Protein AF-A0A7K4EB56-F1 (afdb_monomer_lite)

InterPro domains:
  IPR046673 Dermonecrotic toxin, N-terminal domain [PF20178] (68-234)

Radius of gyration: 31.14 Å; chains: 1; bounding box: 75×81×69 Å

Organism: NCBI:txid1005395

Sequence (266 aa):
MSELTPPPPIAAVQPDLDDGTEINRFICTIAPHWIKSATAEQLDHLHASLSRYHSSHVAIEQLLSAIEPADTFAVSHYGALFNELLGRDIDIAKSEWLEFGLHVEQPPVRITDVDLPGFRRYSKSQDLLRRLLQGFETAQCDDSFYYPGSGVVENGELLPLEPERVAARCRQADIGKRYLEHIDGVIYPVDPDSRYQRLALLSGAQRDLFFANAYCSYLQGELDEHALKMCLDVDSGSLGYGELPCAVFLSMSSASCWPMRWCSRP

Secondary structure (DSSP, 8-state):
-PPPPPPPP-------TT-HHHHHHHHHHHS-HHHHHS-HHHHHHHHHHHHHHHHHHHHHHHHHTTSPPHHHHHHHHHHHHHHHHHSS---TTTEEEEEEEEEEE--SS--STT-PPEEEEEEEEEEHHHHHHT---GGGGSTTSSPTT-EEEETTEE-S--HHHHHHHHHHH-HHHHHHHHHHHHHS-SSHHHHHHHHHHHHHHHHHHHHHHHHHHHHHTSS-HHHHHHHHHHHHT-S-S--------------S----------

Structure (mmCIF, N/CA/C/O backbone):
data_AF-A0A7K4EB56-F1
#
_entry.id   AF-A0A7K4EB56-F1
#
loop_
_atom_site.group_PDB
_atom_site.id
_atom_site.type_symbol
_atom_site.label_atom_id
_atom_site.label_alt_id
_atom_site.label_comp_id
_atom_site.label_asym_id
_atom_site.label_entity_id
_atom_site.label_seq_id
_atom_site.pdbx_PDB_ins_code
_atom_site.Cartn_x
_atom_site.Cartn_y
_atom_site.Cartn_z
_atom_site.occupancy
_atom_site.B_iso_or_equiv
_atom_site.auth_seq_id
_atom_site.auth_comp_id
_atom_site.auth_asym_id
_atom_site.auth_atom_id
_atom_site.pdbx_PDB_model_num
ATOM 1 N N . MET A 1 1 ? 21.336 -57.710 37.712 1.00 42.00 1 MET A N 1
ATOM 2 C CA . MET A 1 1 ? 21.354 -56.546 36.805 1.00 42.00 1 MET A CA 1
ATOM 3 C C . MET A 1 1 ? 19.915 -56.302 36.410 1.00 42.00 1 MET A C 1
ATOM 5 O O . MET A 1 1 ? 19.340 -57.141 35.736 1.00 42.00 1 MET A O 1
ATOM 9 N N . SER A 1 2 ? 19.317 -55.272 37.003 1.00 41.16 2 SER A N 1
ATOM 10 C CA . SER A 1 2 ? 17.892 -54.953 36.933 1.00 41.16 2 SER A CA 1
ATOM 11 C C . SER A 1 2 ? 17.561 -54.295 35.597 1.00 41.16 2 SER A C 1
ATOM 13 O O . SER A 1 2 ? 18.118 -53.242 35.297 1.00 41.16 2 SER A O 1
ATOM 15 N N . GLU A 1 3 ? 16.670 -54.892 34.811 1.00 41.44 3 GLU A N 1
ATOM 16 C CA . GLU A 1 3 ? 16.087 -54.233 33.641 1.00 41.44 3 GLU A CA 1
ATOM 17 C C . GLU A 1 3 ? 14.843 -53.450 34.067 1.00 41.44 3 GLU A C 1
ATOM 19 O O . GLU A 1 3 ? 13.943 -53.973 34.726 1.00 41.44 3 GLU A O 1
ATOM 24 N N . LEU A 1 4 ? 14.865 -52.155 33.746 1.00 42.97 4 LEU A N 1
ATOM 25 C CA . LEU A 1 4 ? 13.818 -51.181 34.014 1.00 42.97 4 LEU A CA 1
ATOM 26 C C . LEU A 1 4 ? 12.544 -51.530 33.237 1.00 42.97 4 LEU A C 1
ATOM 28 O O . LEU A 1 4 ? 12.532 -51.529 32.008 1.00 42.97 4 LEU A O 1
ATOM 32 N N . THR A 1 5 ? 11.447 -51.712 33.963 1.00 52.25 5 THR A N 1
ATOM 33 C CA . THR A 1 5 ? 10.091 -51.621 33.419 1.00 52.25 5 THR A CA 1
ATOM 34 C C . THR A 1 5 ? 9.842 -50.185 32.931 1.00 52.25 5 THR A C 1
ATOM 36 O O . THR A 1 5 ? 10.096 -49.249 33.696 1.00 52.25 5 THR A O 1
ATOM 39 N N . PRO A 1 6 ? 9.351 -49.960 31.699 1.00 55.53 6 PRO A N 1
ATOM 40 C CA . PRO A 1 6 ? 8.997 -48.618 31.251 1.00 55.53 6 PRO A CA 1
ATOM 41 C C . PRO A 1 6 ? 7.796 -48.091 32.060 1.00 55.53 6 PRO A C 1
ATOM 43 O O . PRO A 1 6 ? 6.888 -48.867 32.375 1.00 55.53 6 PRO A O 1
ATOM 46 N N . PRO A 1 7 ? 7.771 -46.793 32.420 1.00 57.78 7 PRO A N 1
ATOM 47 C CA . PRO A 1 7 ? 6.623 -46.205 33.096 1.00 57.78 7 PRO A CA 1
ATOM 48 C C . PRO A 1 7 ? 5.395 -46.242 32.172 1.00 57.78 7 PRO A C 1
ATOM 50 O O . PRO A 1 7 ? 5.546 -46.152 30.949 1.00 57.78 7 PRO A O 1
ATOM 53 N N . PRO A 1 8 ? 4.178 -46.380 32.730 1.00 58.69 8 PRO A N 1
ATOM 54 C CA . PRO A 1 8 ? 2.967 -46.374 31.926 1.00 58.69 8 PRO A CA 1
ATOM 55 C C . PRO A 1 8 ? 2.848 -45.041 31.172 1.00 58.69 8 PRO A C 1
ATOM 57 O O . PRO A 1 8 ? 3.294 -44.007 31.683 1.00 58.69 8 PRO A O 1
ATOM 60 N N . PRO A 1 9 ? 2.253 -45.040 29.966 1.00 49.69 9 PRO A N 1
ATOM 61 C CA . PRO A 1 9 ? 1.984 -43.807 29.249 1.00 49.69 9 PRO A CA 1
ATOM 62 C C . PRO A 1 9 ? 1.117 -42.922 30.142 1.00 49.69 9 PRO A C 1
ATOM 64 O O . PRO A 1 9 ? 0.052 -43.340 30.596 1.00 49.69 9 PRO A O 1
ATOM 67 N N . ILE A 1 10 ? 1.602 -41.711 30.419 1.00 47.53 10 ILE A N 1
ATOM 68 C CA . ILE A 1 10 ? 0.805 -40.656 31.037 1.00 47.53 10 ILE A CA 1
ATOM 69 C C . ILE A 1 10 ? -0.374 -40.458 30.092 1.00 47.53 10 ILE A C 1
ATOM 71 O O . ILE A 1 10 ? -0.211 -39.915 28.999 1.00 47.53 10 ILE A O 1
ATOM 75 N N . ALA A 1 11 ? -1.539 -40.980 30.474 1.00 45.38 11 ALA A N 1
ATOM 76 C CA . ALA A 1 11 ? -2.775 -40.673 29.790 1.00 45.38 11 ALA A CA 1
ATOM 77 C C . ALA A 1 11 ? -2.866 -39.148 29.770 1.00 45.38 11 ALA A C 1
ATOM 79 O O . ALA A 1 11 ? -2.861 -38.514 30.827 1.00 45.38 11 ALA A O 1
ATOM 80 N N . ALA A 1 12 ? -2.868 -38.564 28.574 1.00 44.81 12 ALA A N 1
ATOM 81 C CA . ALA A 1 12 ? -3.243 -37.178 28.400 1.00 44.81 12 ALA A CA 1
ATOM 82 C C . ALA A 1 12 ? -4.697 -37.083 28.863 1.00 44.81 12 ALA A C 1
ATOM 84 O O . ALA A 1 12 ? -5.622 -37.348 28.098 1.00 44.81 12 ALA A O 1
ATOM 85 N N . VAL A 1 13 ? -4.886 -36.790 30.149 1.00 47.38 13 VAL A N 1
ATOM 86 C CA . VAL A 1 13 ? -6.141 -36.277 30.673 1.00 47.38 13 VAL A CA 1
ATOM 87 C C . VAL A 1 13 ? -6.305 -34.951 29.954 1.00 47.38 13 VAL A C 1
ATOM 89 O O . VAL A 1 13 ? -5.734 -33.939 30.354 1.00 47.38 13 VAL A O 1
ATOM 92 N N . GLN A 1 14 ? -6.981 -34.979 28.809 1.00 48.38 14 GLN A N 1
ATOM 93 C CA . GLN A 1 14 ? -7.558 -33.764 28.275 1.00 48.38 14 GLN A CA 1
ATOM 94 C C . GLN A 1 14 ? -8.569 -33.337 29.335 1.00 48.38 14 GLN A C 1
ATOM 96 O O . GLN A 1 14 ? -9.453 -34.139 29.645 1.00 48.38 14 GLN A O 1
ATOM 101 N N . PRO A 1 15 ? -8.381 -32.179 29.994 1.00 53.97 15 PRO A N 1
ATOM 102 C CA . PRO A 1 15 ? -9.348 -31.732 30.972 1.00 53.97 15 PRO A CA 1
ATOM 103 C C . PRO A 1 15 ? -10.670 -31.591 30.231 1.00 53.97 15 PRO A C 1
ATOM 105 O O . PRO A 1 15 ? -10.760 -30.853 29.248 1.00 53.97 15 PRO A O 1
ATOM 108 N N . ASP A 1 16 ? -11.647 -32.369 30.674 1.00 53.16 16 ASP A N 1
ATOM 109 C CA . ASP A 1 16 ? -13.030 -32.230 30.266 1.00 53.16 16 ASP A CA 1
ATOM 110 C C . ASP A 1 16 ? -13.449 -30.824 30.709 1.00 53.16 16 ASP A C 1
ATOM 112 O O . ASP A 1 16 ? -13.611 -30.541 31.896 1.00 53.16 16 ASP A O 1
ATOM 116 N N . LEU A 1 17 ? -13.453 -29.887 29.764 1.00 54.41 17 LEU A N 1
ATOM 117 C CA . LEU A 1 17 ? -13.756 -28.471 29.973 1.00 54.41 17 LEU A CA 1
ATOM 118 C C . LEU A 1 17 ? -15.282 -28.283 30.095 1.00 54.41 17 LEU A C 1
ATOM 120 O O . LEU A 1 17 ? -15.852 -27.401 29.463 1.00 54.41 17 LEU A O 1
ATOM 124 N N . ASP A 1 18 ? -15.946 -29.141 30.875 1.00 58.31 18 ASP A N 1
ATOM 125 C CA . ASP A 1 18 ? -17.407 -29.150 31.048 1.00 58.31 18 ASP A CA 1
ATOM 126 C C . ASP A 1 18 ? -17.878 -28.210 32.175 1.00 58.31 18 ASP A C 1
ATOM 128 O O . ASP A 1 18 ? -19.019 -27.757 32.207 1.00 58.31 18 ASP A O 1
ATOM 132 N N . ASP A 1 19 ? -16.987 -27.794 33.074 1.00 57.97 19 ASP A N 1
ATOM 133 C CA . ASP A 1 19 ? -17.390 -27.006 34.234 1.00 57.97 19 ASP A CA 1
ATOM 134 C C . ASP A 1 19 ? -17.077 -25.520 34.036 1.00 57.97 19 ASP A C 1
ATOM 136 O O . ASP A 1 19 ? -15.966 -25.047 34.290 1.00 57.97 19 ASP A O 1
ATOM 140 N N . GLY A 1 20 ? -18.089 -24.719 33.684 1.00 66.38 20 GLY A N 1
ATOM 141 C CA . GLY A 1 20 ? -18.002 -23.247 33.704 1.00 66.38 20 GLY A CA 1
ATOM 142 C C . GLY A 1 20 ? -17.491 -22.675 35.043 1.00 66.38 20 GLY A C 1
ATOM 143 O O . GLY A 1 20 ? -17.023 -21.539 35.115 1.00 66.38 20 GLY A O 1
ATOM 144 N N . THR A 1 21 ? -17.514 -23.478 36.111 1.00 72.00 21 THR A N 1
ATOM 145 C CA . THR A 1 21 ? -16.903 -23.189 37.413 1.00 72.00 21 THR A CA 1
ATOM 146 C C . THR A 1 21 ? -15.367 -23.156 37.379 1.00 72.00 21 THR A C 1
ATOM 148 O O . THR A 1 21 ? -14.771 -22.299 38.034 1.00 72.00 21 THR A O 1
ATOM 151 N N . GLU A 1 22 ? -14.711 -24.024 36.605 1.00 74.44 22 GLU A N 1
ATOM 152 C CA . GLU A 1 22 ? -13.247 -24.043 36.454 1.00 74.44 22 GLU A CA 1
ATOM 153 C C . GLU A 1 22 ? -12.763 -22.871 35.589 1.00 74.44 22 GLU A C 1
ATOM 155 O O . GLU A 1 22 ? -11.783 -22.206 35.936 1.00 74.44 22 GLU A O 1
ATOM 160 N N . ILE A 1 23 ? -13.515 -22.526 34.536 1.00 73.94 23 ILE A N 1
ATOM 161 C CA . ILE A 1 23 ? -13.268 -21.323 33.723 1.00 73.94 23 ILE A CA 1
ATOM 162 C C . ILE A 1 23 ? -13.406 -20.062 34.587 1.00 73.94 23 ILE A C 1
ATOM 164 O O . ILE A 1 23 ? -12.510 -19.219 34.595 1.00 73.94 23 ILE A O 1
ATOM 168 N N . ASN A 1 24 ? -14.470 -19.955 35.390 1.00 74.81 24 ASN A N 1
ATOM 169 C CA . ASN A 1 24 ? -14.648 -18.830 36.311 1.00 74.81 24 ASN A CA 1
ATOM 170 C C . ASN A 1 24 ? -13.520 -18.735 37.346 1.00 74.81 24 ASN A C 1
ATOM 172 O O . ASN A 1 24 ? -13.033 -17.640 37.627 1.00 74.81 24 ASN A O 1
ATOM 176 N N . ARG A 1 25 ? -13.050 -19.863 37.893 1.00 77.25 25 ARG A N 1
ATOM 177 C CA . ARG A 1 25 ? -11.917 -19.877 38.834 1.00 77.25 25 ARG A CA 1
ATOM 178 C C . ARG A 1 25 ? -10.631 -19.376 38.176 1.00 77.25 25 ARG A C 1
ATOM 180 O O . ARG A 1 25 ? -9.897 -18.589 38.778 1.00 77.25 25 ARG A O 1
ATOM 187 N N . PHE A 1 26 ? -10.372 -19.794 36.941 1.00 76.44 26 PHE A N 1
ATOM 188 C CA . PHE A 1 26 ? -9.224 -19.343 36.161 1.00 76.44 26 PHE A CA 1
ATOM 189 C C . PHE A 1 26 ? -9.296 -17.840 35.852 1.00 76.44 26 PHE A C 1
ATOM 191 O O . PHE A 1 26 ? -8.339 -17.112 36.132 1.00 76.44 26 PHE A O 1
ATOM 198 N N . ILE A 1 27 ? -10.451 -17.350 35.385 1.00 74.06 27 ILE A N 1
ATOM 199 C CA . ILE A 1 27 ? -10.694 -15.922 35.128 1.00 74.06 27 ILE A CA 1
ATOM 200 C C . ILE A 1 27 ? -10.485 -15.112 36.409 1.00 74.06 27 ILE A C 1
ATOM 202 O O . ILE A 1 27 ? -9.731 -14.144 36.402 1.00 74.06 27 ILE A O 1
ATOM 206 N N . CYS A 1 28 ? -11.047 -15.541 37.540 1.00 74.94 28 CYS A N 1
ATOM 207 C CA . CYS A 1 28 ? -10.834 -14.882 38.829 1.00 74.94 28 CYS A CA 1
ATOM 208 C C . CYS A 1 28 ? -9.367 -14.904 39.281 1.00 74.94 28 CYS A C 1
ATOM 210 O O . CYS A 1 28 ? -8.933 -14.015 40.012 1.00 74.94 28 CYS A O 1
ATOM 212 N N . THR A 1 29 ? -8.565 -15.877 38.855 1.00 80.62 29 THR A N 1
ATOM 213 C CA . THR A 1 29 ? -7.141 -15.928 39.212 1.00 80.62 29 THR A CA 1
ATOM 214 C C . THR A 1 29 ? -6.337 -14.905 38.408 1.00 80.62 29 THR A C 1
ATOM 216 O O . THR A 1 29 ? -5.521 -14.184 38.980 1.00 80.62 29 THR A O 1
ATOM 219 N N . ILE A 1 30 ? -6.621 -14.775 37.110 1.00 82.38 30 ILE A N 1
ATOM 220 C CA . ILE A 1 30 ? -5.821 -13.976 36.164 1.00 82.38 30 ILE A CA 1
ATOM 221 C C . ILE A 1 30 ? -6.363 -12.556 35.970 1.00 82.38 30 ILE A C 1
ATOM 223 O O . ILE A 1 30 ? -5.616 -11.666 35.566 1.00 82.38 30 ILE A O 1
ATOM 227 N N . ALA A 1 31 ? -7.635 -12.312 36.291 1.00 81.00 31 ALA A N 1
ATOM 228 C CA . ALA A 1 31 ? -8.254 -11.014 36.080 1.00 81.00 31 ALA A CA 1
ATOM 229 C C . ALA A 1 31 ? -7.485 -9.900 36.822 1.00 81.00 31 ALA A C 1
ATOM 231 O O . ALA A 1 31 ? -7.156 -10.058 38.011 1.00 81.00 31 ALA A O 1
ATOM 232 N N . PRO A 1 32 ? -7.218 -8.769 36.141 1.00 84.69 32 PRO A N 1
ATOM 233 C CA . PRO A 1 32 ? -6.661 -7.580 36.758 1.00 84.69 32 PRO A CA 1
ATOM 234 C C . PRO A 1 32 ? -7.460 -7.140 37.981 1.00 84.69 32 PRO A C 1
ATOM 236 O O . PRO A 1 32 ? -8.679 -7.310 38.050 1.00 84.69 32 PRO A O 1
ATOM 239 N N . HIS A 1 33 ? -6.769 -6.523 38.937 1.00 83.19 33 HIS A N 1
ATOM 240 C CA . HIS A 1 33 ? -7.390 -6.064 40.177 1.00 83.19 33 HIS A CA 1
ATOM 241 C C . HIS A 1 33 ? -8.578 -5.126 39.922 1.00 83.19 33 HIS A C 1
ATOM 243 O O . HIS A 1 33 ? -9.601 -5.256 40.582 1.00 83.19 33 HIS A O 1
ATOM 249 N N . TRP A 1 34 ? -8.470 -4.237 38.933 1.00 84.00 34 TRP A N 1
ATOM 250 C CA . TRP A 1 34 ? -9.525 -3.284 38.595 1.00 84.00 34 TRP A CA 1
ATOM 251 C C . TRP A 1 34 ? -10.835 -3.952 38.134 1.00 84.00 34 TRP A C 1
ATOM 253 O O . TRP A 1 34 ? -11.907 -3.456 38.461 1.00 84.00 34 TRP A O 1
ATOM 263 N N . ILE A 1 35 ? -10.773 -5.117 37.469 1.00 84.19 35 ILE A N 1
ATOM 264 C CA . ILE A 1 35 ? -11.967 -5.910 37.107 1.00 84.19 35 ILE A CA 1
ATOM 265 C C . ILE A 1 35 ? -12.603 -6.516 38.358 1.00 84.19 35 ILE A C 1
ATOM 267 O O . ILE A 1 35 ? -13.821 -6.542 38.493 1.00 84.19 35 ILE A O 1
ATOM 271 N N . LYS A 1 36 ? -11.776 -6.996 39.291 1.00 84.12 36 LYS A N 1
ATOM 272 C CA . LYS A 1 36 ? -12.236 -7.628 40.538 1.00 84.12 36 LYS A CA 1
ATOM 273 C C . LYS A 1 36 ? -12.912 -6.637 41.483 1.00 84.12 36 LYS A C 1
ATOM 275 O O . LYS A 1 36 ? -13.759 -7.040 42.270 1.00 84.12 36 LYS A O 1
ATOM 280 N N . SER A 1 37 ? -12.504 -5.370 41.433 1.00 84.00 37 SER A N 1
ATOM 281 C CA . SER A 1 37 ? -13.051 -4.292 42.260 1.00 84.00 37 SER A CA 1
ATOM 282 C C . SER A 1 37 ? -14.244 -3.562 41.637 1.00 84.00 37 SER A C 1
ATOM 284 O O . SER A 1 37 ? -14.863 -2.754 42.324 1.00 84.00 37 SER A O 1
ATOM 286 N N . ALA A 1 38 ? -14.551 -3.807 40.361 1.00 84.12 38 ALA A N 1
ATOM 287 C CA . ALA A 1 38 ? -15.658 -3.160 39.663 1.00 84.12 38 ALA A CA 1
ATOM 288 C C . ALA A 1 38 ? -17.020 -3.700 40.131 1.00 84.12 38 ALA A C 1
ATOM 290 O O . ALA A 1 38 ? -17.159 -4.874 40.481 1.00 84.12 38 ALA A O 1
ATOM 291 N N . THR A 1 39 ? -18.044 -2.845 40.122 1.00 87.94 39 THR A N 1
ATOM 292 C CA . THR A 1 39 ? -19.423 -3.274 40.398 1.00 87.94 39 THR A CA 1
ATOM 293 C C . THR A 1 39 ? -19.991 -4.077 39.224 1.00 87.94 39 THR A C 1
ATOM 295 O O . THR A 1 39 ? -19.522 -3.965 38.092 1.00 87.94 39 THR A O 1
ATOM 298 N N . ALA A 1 40 ? -21.034 -4.876 39.474 1.00 86.62 40 ALA A N 1
ATOM 299 C CA . ALA A 1 40 ? -21.703 -5.636 38.413 1.00 86.62 40 ALA A CA 1
ATOM 300 C C . ALA A 1 40 ? -22.209 -4.718 37.282 1.00 86.62 40 ALA A C 1
ATOM 302 O O . ALA A 1 40 ? -21.953 -4.989 36.116 1.00 86.62 40 ALA A O 1
ATOM 303 N N . GLU A 1 41 ? -22.811 -3.576 37.628 1.00 86.88 41 GLU A N 1
ATOM 304 C CA . GLU A 1 41 ? -23.290 -2.585 36.653 1.00 86.88 41 GLU A CA 1
ATOM 305 C C . GLU A 1 41 ? -22.150 -2.002 35.799 1.00 86.88 41 GLU A C 1
ATOM 307 O O . GLU A 1 41 ? -22.277 -1.854 34.585 1.00 86.88 41 GLU A O 1
ATOM 312 N N . GLN A 1 42 ? -21.001 -1.705 36.414 1.00 86.94 42 GLN A N 1
ATOM 313 C CA . GLN A 1 42 ? -19.813 -1.217 35.710 1.00 86.94 42 GLN A CA 1
ATOM 314 C C . GLN A 1 42 ? -19.259 -2.250 34.720 1.00 86.94 42 GLN A C 1
ATOM 316 O O . GLN A 1 42 ? -18.861 -1.895 33.606 1.00 86.94 42 GLN A O 1
ATOM 321 N N . LEU A 1 43 ? -19.248 -3.525 35.113 1.00 87.81 43 LEU A N 1
ATOM 322 C CA . LEU A 1 43 ? -18.821 -4.625 34.253 1.00 87.81 43 LEU A CA 1
ATOM 323 C C . LEU A 1 43 ? -19.805 -4.865 33.103 1.00 87.81 43 LEU A C 1
ATOM 325 O O . LEU A 1 43 ? -19.357 -5.088 31.979 1.00 87.81 43 LEU A O 1
ATOM 329 N N . ASP A 1 44 ? -21.112 -4.745 33.342 1.00 89.38 44 ASP A N 1
ATOM 330 C CA . ASP A 1 44 ? -22.135 -4.851 32.296 1.00 89.38 44 ASP A CA 1
ATOM 331 C C . ASP A 1 44 ? -21.982 -3.738 31.248 1.00 89.38 44 ASP A C 1
ATOM 333 O O . ASP A 1 44 ? -22.007 -4.000 30.041 1.00 89.38 44 ASP A O 1
ATOM 337 N N . HIS A 1 45 ? -21.742 -2.496 31.684 1.00 88.12 45 HIS A N 1
ATOM 338 C CA . HIS A 1 45 ? -21.484 -1.369 30.782 1.00 88.12 45 HIS A CA 1
ATOM 339 C C . HIS A 1 45 ? -20.195 -1.534 29.970 1.00 88.12 45 HIS A C 1
ATOM 341 O O . HIS A 1 45 ? -20.181 -1.250 28.763 1.00 88.12 45 HIS A O 1
ATOM 347 N N . LEU A 1 46 ? -19.123 -2.021 30.601 1.00 90.19 46 LEU A N 1
ATOM 348 C CA . LEU A 1 46 ? -17.877 -2.336 29.908 1.00 90.19 46 LEU A CA 1
ATOM 349 C C . LEU A 1 46 ? -18.101 -3.438 28.867 1.00 90.19 46 LEU A C 1
ATOM 351 O O . LEU A 1 46 ? -17.718 -3.278 27.709 1.00 90.19 46 LEU A O 1
ATOM 355 N N . HIS A 1 47 ? -18.753 -4.534 29.258 1.00 90.81 47 HIS A N 1
ATOM 356 C CA . HIS A 1 47 ? -19.031 -5.665 28.380 1.00 90.81 47 HIS A CA 1
ATOM 357 C C . HIS A 1 47 ? -19.873 -5.247 27.168 1.00 90.81 47 HIS A C 1
ATOM 359 O O . HIS A 1 47 ? -19.535 -5.583 26.031 1.00 90.81 47 HIS A O 1
ATOM 365 N N . ALA A 1 48 ? -20.934 -4.465 27.383 1.00 91.50 48 ALA A N 1
ATOM 366 C CA . ALA A 1 48 ? -21.765 -3.940 26.305 1.00 91.50 48 ALA A CA 1
ATOM 367 C C . ALA A 1 48 ? -20.970 -3.039 25.344 1.00 91.50 48 ALA A C 1
ATOM 369 O O . ALA A 1 48 ? -21.181 -3.074 24.132 1.00 91.50 48 ALA A O 1
ATOM 370 N N . SER A 1 49 ? -20.040 -2.235 25.860 1.00 90.06 49 SER A N 1
ATOM 371 C CA . SER A 1 49 ? -19.209 -1.344 25.040 1.00 90.06 49 SER A CA 1
ATOM 372 C C . SER A 1 49 ? -18.149 -2.111 24.247 1.00 90.06 49 SER A C 1
ATOM 374 O O . SER A 1 49 ? -18.013 -1.887 23.047 1.00 90.06 49 SER A O 1
ATOM 376 N N . LEU A 1 50 ? -17.482 -3.090 24.863 1.00 92.00 50 LEU A N 1
ATOM 377 C CA . LEU A 1 50 ? -16.537 -3.976 24.177 1.00 92.00 50 LEU A CA 1
ATOM 378 C C . LEU A 1 50 ? -17.218 -4.849 23.117 1.00 92.00 50 LEU A C 1
ATOM 380 O O . LEU A 1 50 ? -16.659 -5.053 22.044 1.00 92.00 50 LEU A O 1
ATOM 384 N N . SER A 1 51 ? -18.434 -5.328 23.383 1.00 94.31 51 SER A N 1
ATOM 385 C CA . SER A 1 51 ? -19.205 -6.128 22.421 1.00 94.31 51 SER A CA 1
ATOM 386 C C . SER A 1 51 ? -19.589 -5.316 21.181 1.00 94.31 51 SER A C 1
ATOM 388 O O . SER A 1 51 ? -19.478 -5.809 20.055 1.00 94.31 51 SER A O 1
ATOM 390 N N . ARG A 1 52 ? -20.006 -4.056 21.375 1.00 91.75 52 ARG A N 1
ATOM 391 C CA . ARG A 1 52 ? -20.289 -3.116 20.277 1.00 91.75 52 ARG A CA 1
ATOM 392 C C . ARG A 1 52 ? -19.036 -2.830 19.459 1.00 91.75 52 ARG A C 1
ATOM 394 O O . ARG A 1 52 ? -19.052 -3.054 18.254 1.00 91.75 52 ARG A O 1
ATOM 401 N N . TYR A 1 53 ? -17.945 -2.468 20.134 1.00 92.44 53 TYR A N 1
ATOM 402 C CA . TYR A 1 53 ? -16.633 -2.264 19.524 1.00 92.44 53 TYR A CA 1
ATOM 403 C C . TYR A 1 53 ? -16.175 -3.468 18.699 1.00 92.44 53 TYR A C 1
ATOM 405 O O . TYR A 1 53 ? -15.774 -3.315 17.552 1.00 92.44 53 TYR A O 1
ATOM 413 N N . HIS A 1 54 ? -16.267 -4.680 19.246 1.00 93.50 54 HIS A N 1
ATOM 414 C CA . HIS A 1 54 ? -15.858 -5.880 18.523 1.00 93.50 54 HIS A CA 1
ATOM 415 C C . HIS A 1 54 ? -16.703 -6.094 17.261 1.00 93.50 54 HIS A C 1
ATOM 417 O O . HIS A 1 54 ? -16.164 -6.375 16.193 1.00 93.50 54 HIS A O 1
ATOM 423 N N . SER A 1 55 ? -18.018 -5.898 17.363 1.00 93.06 55 SER A N 1
ATOM 424 C CA . SER A 1 55 ? -18.936 -6.043 16.229 1.00 93.06 55 SER A CA 1
ATOM 425 C C . SER A 1 55 ? -18.650 -5.021 15.124 1.00 93.06 55 SER A C 1
ATOM 427 O O . SER A 1 55 ? -18.610 -5.379 13.946 1.00 93.06 55 SER A O 1
ATOM 429 N N . SER A 1 56 ? -18.414 -3.756 15.487 1.00 91.19 56 SER A N 1
ATOM 430 C CA . SER A 1 56 ? -18.075 -2.709 14.522 1.00 91.19 56 SER A CA 1
ATOM 431 C C . SER A 1 56 ? -16.675 -2.893 13.933 1.00 91.19 56 SER A C 1
ATOM 433 O O . SER A 1 56 ? -16.488 -2.658 12.739 1.00 91.19 56 SER A O 1
ATOM 435 N N . HIS A 1 57 ? -15.721 -3.422 14.704 1.00 91.88 57 HIS A N 1
ATOM 436 C CA . HIS A 1 57 ? -14.401 -3.809 14.205 1.00 91.88 57 HIS A CA 1
ATOM 437 C C . HIS A 1 57 ? -14.461 -4.913 13.157 1.00 91.88 57 HIS A C 1
ATOM 439 O O . HIS A 1 57 ? -13.872 -4.756 12.092 1.00 91.88 57 HIS A O 1
ATOM 445 N N . VAL A 1 58 ? -15.217 -5.983 13.406 1.00 94.62 58 VAL A N 1
ATOM 446 C CA . VAL A 1 58 ? -15.398 -7.061 12.421 1.00 94.62 58 VAL A CA 1
ATOM 447 C C . VAL A 1 58 ? -16.017 -6.519 11.129 1.00 94.62 58 VAL A C 1
ATOM 449 O O . VAL A 1 58 ? -15.583 -6.873 10.034 1.00 94.62 58 VAL A O 1
ATOM 452 N N . ALA A 1 59 ? -16.996 -5.619 11.233 1.00 92.31 59 ALA A N 1
ATOM 453 C CA . ALA A 1 59 ? -17.608 -4.991 10.064 1.00 92.31 59 ALA A CA 1
ATOM 454 C C . ALA A 1 59 ? -16.627 -4.083 9.290 1.00 92.31 59 ALA A C 1
ATOM 456 O O . ALA A 1 59 ? -16.645 -4.072 8.058 1.00 92.31 59 ALA A O 1
ATOM 457 N N . ILE A 1 60 ? -15.741 -3.356 9.981 1.00 93.94 60 ILE A N 1
ATOM 458 C CA . ILE A 1 60 ? -14.669 -2.582 9.335 1.00 93.94 60 ILE A CA 1
ATOM 459 C C . ILE A 1 60 ? -13.650 -3.496 8.666 1.00 93.94 60 ILE A C 1
ATOM 461 O O . ILE A 1 60 ? -13.263 -3.226 7.534 1.00 93.94 60 ILE A O 1
ATOM 465 N N . GLU A 1 61 ? -13.221 -4.570 9.324 1.00 92.69 61 GLU A N 1
ATOM 466 C CA . GLU A 1 61 ? -12.277 -5.526 8.741 1.00 92.69 61 GLU A CA 1
ATOM 467 C C . GLU A 1 61 ? -12.840 -6.138 7.458 1.00 92.69 61 GLU A C 1
ATOM 469 O O . GLU A 1 61 ? -12.141 -6.210 6.449 1.00 92.69 61 GLU A O 1
ATOM 474 N N . GLN A 1 62 ? -14.128 -6.489 7.450 1.00 93.31 62 GLN A N 1
ATOM 475 C CA . GLN A 1 62 ? -14.819 -6.948 6.247 1.00 93.31 62 GLN A CA 1
ATOM 476 C C . GLN A 1 62 ? -14.830 -5.879 5.149 1.00 93.31 62 GLN A C 1
ATOM 478 O O . GLN A 1 62 ? -14.513 -6.191 4.002 1.00 93.31 62 GLN A O 1
ATOM 483 N N . LEU A 1 63 ? -15.135 -4.620 5.479 1.00 92.31 63 LEU A N 1
ATOM 484 C CA . LEU A 1 63 ? -15.101 -3.522 4.509 1.00 92.31 63 LEU A CA 1
ATOM 485 C C . LEU A 1 63 ? -13.691 -3.312 3.930 1.00 92.31 63 LEU A C 1
ATOM 487 O O . LEU A 1 63 ? -13.535 -3.197 2.716 1.00 92.31 63 LEU A O 1
ATOM 491 N N . LEU A 1 64 ? -12.668 -3.272 4.784 1.00 91.50 64 LEU A N 1
ATOM 492 C CA . LEU A 1 64 ? -11.281 -3.028 4.383 1.00 91.50 64 LEU A CA 1
ATOM 493 C C . LEU A 1 64 ? -10.659 -4.225 3.661 1.00 91.50 64 LEU A C 1
ATOM 495 O O . LEU A 1 64 ? -9.760 -4.025 2.852 1.00 91.50 64 LEU A O 1
ATOM 499 N N . SER A 1 65 ? -11.162 -5.444 3.877 1.00 92.38 65 SER A N 1
ATOM 500 C CA . SER A 1 65 ? -10.725 -6.634 3.133 1.00 92.38 65 SER A CA 1
ATOM 501 C C . SER A 1 65 ? -11.008 -6.551 1.627 1.00 92.38 65 SER A C 1
ATOM 503 O O . SER A 1 65 ? -10.393 -7.274 0.848 1.00 92.38 65 SER A O 1
ATOM 505 N N . ALA A 1 66 ? -11.903 -5.649 1.205 1.00 91.62 66 ALA A N 1
ATOM 506 C CA . ALA A 1 66 ? -12.142 -5.354 -0.205 1.00 91.62 66 ALA A CA 1
ATOM 507 C C . ALA A 1 66 ? -11.038 -4.483 -0.840 1.00 91.62 66 ALA A C 1
ATOM 509 O O . ALA A 1 66 ? -10.985 -4.359 -2.065 1.00 91.62 66 ALA A O 1
ATOM 510 N N . ILE A 1 67 ? -10.169 -3.859 -0.037 1.00 93.25 67 ILE A N 1
ATOM 511 C CA . ILE A 1 67 ? -9.008 -3.122 -0.539 1.00 93.25 67 ILE A CA 1
ATOM 512 C C . ILE A 1 67 ? -7.937 -4.141 -0.920 1.00 93.25 67 ILE A C 1
ATOM 514 O O . ILE A 1 67 ? -7.476 -4.928 -0.094 1.00 93.25 67 ILE A O 1
ATOM 518 N N . GLU A 1 68 ? -7.537 -4.122 -2.187 1.00 93.44 68 GLU A N 1
ATOM 519 C CA . GLU A 1 68 ? -6.491 -5.004 -2.678 1.00 93.44 68 GLU A CA 1
ATOM 520 C C . GLU A 1 68 ? -5.135 -4.554 -2.114 1.00 93.44 68 GLU A C 1
ATOM 522 O O . GLU A 1 68 ? -4.873 -3.349 -2.064 1.00 93.44 68 GLU A O 1
ATOM 527 N N . PRO A 1 69 ? -4.248 -5.478 -1.705 1.00 91.81 69 PRO A N 1
ATOM 528 C CA . PRO A 1 69 ? -2.891 -5.116 -1.322 1.00 91.81 69 PRO A CA 1
ATOM 529 C C . PRO A 1 69 ? -2.171 -4.368 -2.452 1.00 91.81 69 PRO A C 1
ATOM 531 O O . PRO A 1 69 ? -2.193 -4.805 -3.605 1.00 91.81 69 PRO A O 1
ATOM 534 N N . ALA A 1 70 ? -1.490 -3.271 -2.108 1.00 89.88 70 ALA A N 1
ATOM 535 C CA . ALA A 1 70 ? -0.826 -2.393 -3.075 1.00 89.88 70 ALA A CA 1
ATOM 536 C C . ALA A 1 70 ? 0.149 -3.138 -4.003 1.00 89.88 70 ALA A C 1
ATOM 538 O O . ALA A 1 70 ? 0.193 -2.856 -5.200 1.00 89.88 70 ALA A O 1
ATOM 539 N N . ASP A 1 71 ? 0.890 -4.114 -3.471 1.00 90.94 71 ASP A N 1
ATOM 540 C CA . ASP A 1 71 ? 1.846 -4.907 -4.246 1.00 90.94 71 ASP A CA 1
ATOM 541 C C . ASP A 1 71 ? 1.141 -5.760 -5.309 1.00 90.94 71 ASP A C 1
ATOM 543 O O . ASP A 1 71 ? 1.554 -5.760 -6.467 1.00 90.94 71 ASP A O 1
ATOM 547 N N . THR A 1 72 ? 0.047 -6.440 -4.951 1.00 91.81 72 THR A N 1
ATOM 548 C CA . THR A 1 72 ? -0.731 -7.275 -5.884 1.00 91.81 72 THR A CA 1
ATOM 549 C C . THR A 1 72 ? -1.364 -6.425 -6.984 1.00 91.81 72 THR A C 1
ATOM 551 O O . THR A 1 72 ? -1.214 -6.739 -8.169 1.00 91.81 72 THR A O 1
ATOM 554 N N . PHE A 1 73 ? -1.969 -5.298 -6.598 1.00 93.50 73 PHE A N 1
ATOM 555 C CA . PHE A 1 73 ? -2.561 -4.337 -7.525 1.00 93.50 73 PHE A CA 1
ATOM 556 C C . PHE A 1 73 ? -1.511 -3.815 -8.518 1.00 93.50 73 PHE A C 1
ATOM 558 O O . PHE A 1 73 ? -1.710 -3.832 -9.736 1.00 93.50 73 PHE A O 1
ATOM 565 N N . ALA A 1 74 ? -0.346 -3.402 -8.010 1.00 92.44 74 ALA A N 1
ATOM 566 C CA . ALA A 1 74 ? 0.740 -2.885 -8.829 1.00 92.44 74 ALA A CA 1
ATOM 567 C C . ALA A 1 74 ? 1.315 -3.948 -9.772 1.00 92.44 74 ALA A C 1
ATOM 569 O O . ALA A 1 74 ? 1.504 -3.660 -10.951 1.00 92.44 74 ALA A O 1
ATOM 570 N N . VAL A 1 75 ? 1.563 -5.172 -9.295 1.00 93.19 75 VAL A N 1
ATOM 571 C CA . VAL A 1 75 ? 2.091 -6.266 -10.128 1.00 93.19 75 VAL A CA 1
ATOM 572 C C . VAL A 1 75 ? 1.137 -6.592 -11.275 1.00 93.19 75 VAL A C 1
ATOM 574 O O . VAL A 1 75 ? 1.590 -6.716 -12.410 1.00 93.19 75 VAL A O 1
ATOM 577 N N . SER A 1 76 ? -0.170 -6.666 -11.015 1.00 92.62 76 SER A N 1
ATOM 578 C CA . SER A 1 76 ? -1.177 -6.914 -12.055 1.00 92.62 76 SER A CA 1
ATOM 579 C C . SER A 1 76 ? -1.170 -5.815 -13.127 1.00 92.62 76 SER A C 1
ATOM 581 O O . SER A 1 76 ? -1.070 -6.088 -14.327 1.00 92.62 76 SER A O 1
ATOM 583 N N . HIS A 1 77 ? -1.188 -4.547 -12.704 1.00 92.38 77 HIS A N 1
ATOM 584 C CA . HIS A 1 77 ? -1.234 -3.414 -13.627 1.00 92.38 77 HIS A CA 1
ATOM 585 C C . HIS A 1 77 ? 0.065 -3.190 -14.400 1.00 92.38 77 HIS A C 1
ATOM 587 O O . HIS A 1 77 ? 0.026 -2.931 -15.606 1.00 92.38 77 HIS A O 1
ATOM 593 N N . TYR A 1 78 ? 1.216 -3.296 -13.737 1.00 92.69 78 TYR A N 1
ATOM 594 C CA . TYR A 1 78 ? 2.499 -3.215 -14.420 1.00 92.69 78 TYR A CA 1
ATOM 595 C C . TYR A 1 78 ? 2.726 -4.435 -15.312 1.00 92.69 78 TYR A C 1
ATOM 597 O O . TYR A 1 78 ? 3.270 -4.272 -16.397 1.00 92.69 78 TYR A O 1
ATOM 605 N N . GLY A 1 79 ? 2.255 -5.625 -14.928 1.00 92.69 79 GLY A N 1
ATOM 606 C CA . GLY A 1 79 ? 2.329 -6.828 -15.759 1.00 92.69 79 GLY A CA 1
ATOM 607 C C . GLY A 1 79 ? 1.648 -6.622 -17.109 1.00 92.69 79 GLY A C 1
ATOM 608 O O . GLY A 1 79 ? 2.268 -6.838 -18.149 1.00 92.69 79 GLY A O 1
ATOM 609 N N . ALA A 1 80 ? 0.423 -6.085 -17.101 1.00 91.88 80 ALA A N 1
ATOM 610 C CA . ALA A 1 80 ? -0.288 -5.717 -18.325 1.00 91.88 80 ALA A CA 1
ATOM 611 C C . ALA A 1 80 ? 0.484 -4.681 -19.166 1.00 91.88 80 ALA A C 1
ATOM 613 O O . ALA A 1 80 ? 0.618 -4.845 -20.376 1.00 91.88 80 ALA A O 1
ATOM 614 N N . LEU A 1 81 ? 1.055 -3.653 -18.527 1.00 92.62 81 LEU A N 1
ATOM 615 C CA . LEU A 1 81 ? 1.852 -2.623 -19.206 1.00 92.62 81 LEU A CA 1
ATOM 616 C C . LEU A 1 81 ? 3.102 -3.214 -19.874 1.00 92.62 81 LEU A C 1
ATOM 618 O O . LEU A 1 81 ? 3.410 -2.890 -21.020 1.00 92.62 81 LEU A O 1
ATOM 622 N N . PHE A 1 82 ? 3.829 -4.090 -19.181 1.00 92.50 82 PHE A N 1
ATOM 623 C CA . PHE A 1 82 ? 5.013 -4.737 -19.742 1.00 92.50 82 PHE A CA 1
ATOM 624 C C . PHE A 1 82 ? 4.660 -5.727 -20.850 1.00 92.50 82 PHE A C 1
ATOM 626 O O . PHE A 1 82 ? 5.387 -5.783 -21.840 1.00 92.50 82 PHE A O 1
ATOM 633 N N . ASN A 1 83 ? 3.532 -6.431 -20.747 1.00 93.06 83 ASN A N 1
ATOM 634 C CA . ASN A 1 83 ? 3.042 -7.287 -21.821 1.00 93.06 83 ASN A CA 1
ATOM 635 C C . ASN A 1 83 ? 2.703 -6.478 -23.083 1.00 93.06 83 ASN A C 1
ATOM 637 O O . ASN A 1 83 ? 3.083 -6.865 -24.183 1.00 93.06 83 ASN A O 1
ATOM 641 N N . GLU A 1 84 ? 2.102 -5.293 -22.947 1.00 91.88 84 GLU A N 1
ATOM 642 C CA . GLU A 1 84 ? 1.890 -4.386 -24.084 1.00 91.88 84 GLU A CA 1
ATOM 643 C C . GLU A 1 84 ? 3.203 -3.895 -24.719 1.00 91.88 84 GLU A C 1
ATOM 645 O O . GLU A 1 84 ? 3.270 -3.698 -25.934 1.00 91.88 84 GLU A O 1
ATOM 650 N N . LEU A 1 85 ? 4.254 -3.685 -23.917 1.00 90.50 85 LEU A N 1
ATOM 651 C CA . LEU A 1 85 ? 5.551 -3.210 -24.408 1.00 90.50 85 LEU A CA 1
ATOM 652 C C . LEU A 1 85 ? 6.410 -4.309 -25.042 1.00 90.50 85 LEU A C 1
ATOM 654 O O . LEU A 1 85 ? 7.091 -4.044 -26.031 1.00 90.50 85 LEU A O 1
ATOM 658 N N . LEU A 1 86 ? 6.400 -5.512 -24.470 1.00 90.75 86 LEU A N 1
ATOM 659 C CA . LEU A 1 86 ? 7.263 -6.631 -24.861 1.00 90.75 86 LEU A CA 1
ATOM 660 C C . LEU A 1 86 ? 6.556 -7.677 -25.729 1.00 90.75 86 LEU A C 1
ATOM 662 O O . LEU A 1 86 ? 7.226 -8.492 -26.361 1.00 90.75 86 LEU A O 1
ATOM 666 N N . GLY A 1 87 ? 5.222 -7.700 -25.733 1.00 90.50 87 GLY A N 1
ATOM 667 C CA . GLY A 1 87 ? 4.420 -8.778 -26.315 1.00 90.50 87 GLY A CA 1
ATOM 668 C C . GLY A 1 87 ? 4.494 -10.099 -25.537 1.00 90.50 87 GLY A C 1
ATOM 669 O O . GLY A 1 87 ? 4.148 -11.144 -26.088 1.00 90.50 87 GLY A O 1
ATOM 670 N N . ARG A 1 88 ? 5.001 -10.074 -24.297 1.00 91.12 88 ARG A N 1
ATOM 671 C CA . ARG A 1 88 ? 5.059 -11.223 -23.387 1.00 91.12 88 ARG A CA 1
ATOM 672 C C . ARG A 1 88 ? 4.943 -10.777 -21.936 1.00 91.12 88 ARG A C 1
ATOM 674 O O . ARG A 1 88 ? 5.388 -9.685 -21.588 1.00 91.12 88 ARG A O 1
ATOM 681 N N . ASP A 1 89 ? 4.453 -11.674 -21.090 1.00 89.69 89 ASP A N 1
ATOM 682 C CA . ASP A 1 89 ? 4.480 -11.470 -19.646 1.00 89.69 89 ASP A CA 1
ATOM 683 C C . ASP A 1 89 ? 5.916 -11.558 -19.104 1.00 89.69 89 ASP A C 1
ATOM 685 O O . ASP A 1 89 ? 6.749 -12.334 -19.594 1.00 89.69 89 ASP A O 1
ATOM 689 N N . ILE A 1 90 ? 6.186 -10.748 -18.080 1.00 90.25 90 ILE A N 1
ATOM 690 C CA . ILE A 1 90 ? 7.437 -10.754 -17.317 1.00 90.25 90 ILE A CA 1
ATOM 691 C C . ILE A 1 90 ? 7.150 -11.036 -15.847 1.00 90.25 90 ILE A C 1
ATOM 693 O O . ILE A 1 90 ? 6.119 -10.620 -15.310 1.00 90.25 90 ILE A O 1
ATOM 697 N N . ASP A 1 91 ? 8.082 -11.705 -15.175 1.00 90.88 91 ASP A N 1
ATOM 698 C CA . ASP A 1 91 ? 7.995 -11.897 -13.729 1.00 90.88 91 ASP A CA 1
ATOM 699 C C . ASP A 1 91 ? 8.563 -10.661 -13.017 1.00 90.88 91 ASP A C 1
ATOM 701 O O . ASP A 1 91 ? 9.758 -10.575 -12.726 1.00 90.88 91 ASP A O 1
ATOM 705 N N . ILE A 1 92 ? 7.700 -9.674 -12.749 1.00 90.56 92 ILE A N 1
ATOM 706 C CA . ILE A 1 92 ? 8.089 -8.400 -12.117 1.00 90.56 92 ILE A CA 1
ATOM 707 C C . ILE A 1 92 ? 8.742 -8.621 -10.747 1.00 90.56 92 ILE A C 1
ATOM 709 O O . ILE A 1 92 ? 9.643 -7.872 -10.374 1.00 90.56 92 ILE A O 1
ATOM 713 N N . ALA A 1 93 ? 8.319 -9.650 -10.008 1.00 87.38 93 ALA A N 1
ATOM 714 C CA . ALA A 1 93 ? 8.843 -9.941 -8.677 1.00 87.38 93 ALA A CA 1
ATOM 715 C C . ALA A 1 93 ? 10.269 -10.516 -8.711 1.00 87.38 93 ALA A C 1
ATOM 717 O O . ALA A 1 93 ? 10.996 -10.390 -7.728 1.00 87.38 93 ALA A O 1
ATOM 718 N N . LYS A 1 94 ? 10.673 -11.136 -9.827 1.00 89.50 94 LYS A N 1
ATOM 719 C CA . LYS A 1 94 ? 12.034 -11.664 -10.040 1.00 89.50 94 LYS A CA 1
ATOM 720 C C . LYS A 1 94 ? 12.896 -10.802 -10.961 1.00 89.50 94 LYS A C 1
ATOM 722 O O . LYS A 1 94 ? 14.040 -11.161 -11.235 1.00 89.50 94 LYS A O 1
ATOM 727 N N . SER A 1 95 ? 12.345 -9.705 -11.464 1.00 94.44 95 SER A N 1
ATOM 728 C CA . SER A 1 95 ? 13.048 -8.785 -12.346 1.00 94.44 95 SER A CA 1
ATOM 729 C C . SER A 1 95 ? 13.713 -7.669 -11.549 1.00 94.44 95 SER A C 1
ATOM 731 O O . SER A 1 95 ? 13.234 -7.242 -10.497 1.00 94.44 95 SER A O 1
ATOM 733 N N . GLU A 1 96 ? 14.800 -7.150 -12.095 1.00 96.19 96 GLU A N 1
ATOM 734 C CA . GLU A 1 96 ? 15.582 -6.071 -11.512 1.00 96.19 96 GLU A CA 1
ATOM 735 C C . GLU A 1 96 ? 15.590 -4.852 -12.436 1.00 96.19 96 GLU A C 1
ATOM 737 O O . GLU A 1 96 ? 15.471 -4.951 -13.657 1.00 96.19 96 GLU A O 1
ATOM 742 N N . TRP A 1 97 ? 15.752 -3.677 -11.845 1.00 96.12 97 TRP A N 1
ATOM 743 C CA . TRP A 1 97 ? 16.035 -2.441 -12.551 1.00 96.12 97 TRP A CA 1
ATOM 744 C C . TRP A 1 97 ? 17.503 -2.070 -12.346 1.00 96.12 97 TRP A C 1
ATOM 746 O O . TRP A 1 97 ? 17.917 -1.727 -11.235 1.00 96.12 97 TRP A O 1
ATOM 756 N N . LEU A 1 98 ? 18.279 -2.123 -13.427 1.00 95.56 98 LEU A N 1
ATOM 757 C CA . LEU A 1 98 ? 19.703 -1.820 -13.439 1.00 95.56 98 LEU A CA 1
ATOM 758 C C . LEU A 1 98 ? 19.931 -0.392 -13.945 1.00 95.56 98 LEU A C 1
ATOM 760 O O . LEU A 1 98 ? 19.575 -0.061 -15.072 1.00 95.56 98 LEU A O 1
ATOM 764 N N . GLU A 1 99 ? 20.568 0.447 -13.132 1.00 93.38 99 GLU A N 1
ATOM 765 C CA . GLU A 1 99 ? 20.995 1.799 -13.509 1.00 93.38 99 GLU A CA 1
ATOM 766 C C . GLU A 1 99 ? 22.518 1.894 -13.471 1.00 93.38 99 GLU A C 1
ATOM 768 O O . GLU A 1 99 ? 23.159 1.502 -12.493 1.00 93.38 99 GLU A O 1
ATOM 773 N N . PHE A 1 100 ? 23.104 2.462 -14.521 1.00 92.12 100 PHE A N 1
ATOM 774 C CA . PHE A 1 100 ? 24.505 2.865 -14.521 1.00 92.12 100 PHE A CA 1
ATOM 775 C C . PHE A 1 100 ? 24.628 4.355 -14.228 1.00 92.12 100 PHE A C 1
ATOM 777 O O . PHE A 1 100 ? 23.829 5.163 -14.693 1.00 92.12 100 PHE A O 1
ATOM 784 N N . GLY A 1 101 ? 25.656 4.721 -13.468 1.00 87.75 101 GLY A N 1
ATOM 785 C CA . GLY A 1 101 ? 25.954 6.103 -13.125 1.00 87.75 101 GLY A CA 1
ATOM 786 C C . GLY A 1 101 ? 27.443 6.408 -13.202 1.00 87.75 101 GLY A C 1
ATOM 787 O O . GLY A 1 101 ? 28.299 5.517 -13.185 1.00 87.75 101 GLY A O 1
ATOM 788 N N . LEU A 1 102 ? 27.750 7.701 -13.272 1.00 86.62 102 LEU A N 1
ATOM 789 C CA . LEU A 1 102 ? 29.108 8.220 -13.208 1.00 86.62 102 LEU A CA 1
ATOM 790 C C . LEU A 1 102 ? 29.277 9.001 -11.909 1.00 86.62 102 LEU A C 1
ATOM 792 O O . LEU A 1 102 ? 28.607 10.007 -11.686 1.00 86.62 102 LEU A O 1
ATOM 796 N N . HIS A 1 103 ? 30.169 8.533 -11.046 1.00 84.94 103 HIS A N 1
ATOM 797 C CA . HIS A 1 103 ? 30.600 9.283 -9.881 1.00 84.94 103 HIS A CA 1
ATOM 798 C C . HIS A 1 103 ? 31.823 10.120 -10.253 1.00 84.94 103 HIS A C 1
ATOM 800 O O . HIS A 1 103 ? 32.804 9.599 -10.794 1.00 84.94 103 HIS A O 1
ATOM 806 N N . VAL A 1 104 ? 31.741 11.422 -9.986 1.00 84.50 104 VAL A N 1
ATOM 807 C CA . VAL A 1 104 ? 32.837 12.366 -10.202 1.00 84.50 104 VAL A CA 1
ATOM 808 C C . VAL A 1 104 ? 33.567 12.533 -8.876 1.00 84.50 104 VAL A C 1
ATOM 810 O O . VAL A 1 104 ? 33.069 13.185 -7.961 1.00 84.50 104 VAL A O 1
ATOM 813 N N . GLU A 1 105 ? 34.743 11.928 -8.771 1.00 81.44 105 GLU A N 1
ATOM 814 C CA . GLU A 1 105 ? 35.611 12.047 -7.604 1.00 81.44 105 GLU A CA 1
ATOM 815 C C . GLU A 1 105 ? 36.455 13.311 -7.762 1.00 81.44 105 GLU A C 1
ATOM 817 O O . GLU A 1 105 ? 37.380 13.367 -8.576 1.00 81.44 105 GLU A O 1
ATOM 822 N N . GLN A 1 106 ? 36.121 14.351 -6.997 1.00 76.19 106 GLN A N 1
ATOM 823 C CA . GLN A 1 106 ? 36.992 15.515 -6.880 1.00 76.19 106 GLN A CA 1
ATOM 824 C C . GLN A 1 106 ? 38.036 15.260 -5.790 1.00 76.19 106 GLN A C 1
ATOM 826 O O . GLN A 1 106 ? 37.663 14.885 -4.674 1.00 76.19 106 GLN A O 1
ATOM 831 N N . PRO A 1 107 ? 39.333 15.465 -6.075 1.00 74.12 107 PRO A N 1
ATOM 832 C CA . PRO A 1 107 ? 40.353 15.344 -5.050 1.00 74.12 107 PRO A CA 1
ATOM 833 C C . PRO A 1 107 ? 40.086 16.369 -3.933 1.00 74.12 107 PRO A C 1
ATOM 835 O O . PRO A 1 107 ? 39.824 17.540 -4.223 1.00 74.12 107 PRO A O 1
ATOM 838 N N . PRO A 1 108 ? 40.143 15.953 -2.653 1.00 73.56 108 PRO A N 1
ATOM 839 C CA . PRO A 1 108 ? 39.787 16.807 -1.517 1.00 73.56 108 PRO A CA 1
ATOM 840 C C . PRO A 1 108 ? 40.751 17.985 -1.330 1.00 73.56 108 PRO A C 1
ATOM 842 O O . PRO A 1 108 ? 40.396 18.983 -0.709 1.00 73.56 108 PRO A O 1
ATOM 845 N N . VAL A 1 109 ? 41.966 17.879 -1.872 1.00 73.75 109 VAL A N 1
ATOM 846 C CA . VAL A 1 109 ? 42.958 18.952 -1.912 1.00 73.75 109 VAL A CA 1
ATOM 847 C C . VAL A 1 109 ? 43.481 19.038 -3.336 1.00 73.75 109 VAL A C 1
ATOM 849 O O . VAL A 1 109 ? 43.930 18.032 -3.883 1.00 73.75 109 VAL A O 1
ATOM 852 N N . ARG A 1 110 ? 43.430 20.239 -3.917 1.00 66.19 110 ARG A N 1
ATOM 853 C CA . ARG A 1 110 ? 44.101 20.527 -5.184 1.00 66.19 110 ARG A CA 1
ATOM 854 C C . ARG A 1 110 ? 45.573 20.808 -4.892 1.00 66.19 110 ARG A C 1
ATOM 856 O O . ARG A 1 110 ? 45.889 21.796 -4.235 1.00 66.19 110 ARG A O 1
ATOM 863 N N . ILE A 1 111 ? 46.448 19.901 -5.300 1.00 67.88 111 ILE A N 1
ATOM 864 C CA . ILE A 1 111 ? 47.904 19.996 -5.175 1.00 67.88 111 ILE A CA 1
ATOM 865 C C . ILE A 1 111 ? 48.474 20.785 -6.364 1.00 67.88 111 ILE A C 1
ATOM 867 O O . ILE A 1 111 ? 49.496 21.455 -6.216 1.00 67.88 111 ILE A O 1
ATOM 871 N N . THR A 1 112 ? 47.805 20.757 -7.523 1.00 70.69 112 THR A N 1
ATOM 872 C CA . THR A 1 112 ? 48.192 21.530 -8.714 1.00 70.69 112 THR A CA 1
ATOM 873 C C . THR A 1 112 ? 47.001 22.236 -9.370 1.00 70.69 112 THR A C 1
ATOM 875 O O . THR A 1 112 ? 45.847 21.860 -9.163 1.00 70.69 112 THR A O 1
ATOM 878 N N . ASP A 1 113 ? 47.274 23.228 -10.226 1.00 66.81 113 ASP A N 1
ATOM 879 C CA . ASP A 1 113 ? 46.253 23.905 -11.049 1.00 66.81 113 ASP A CA 1
ATOM 880 C C . ASP A 1 113 ? 45.619 22.986 -12.123 1.00 66.81 113 ASP A C 1
ATOM 882 O O . ASP A 1 113 ? 44.704 23.404 -12.832 1.00 66.81 113 ASP A O 1
ATOM 886 N N . VAL A 1 114 ? 46.088 21.735 -12.254 1.00 66.44 114 VAL A N 1
ATOM 887 C CA . VAL A 1 114 ? 45.692 20.764 -13.296 1.00 66.44 114 VAL A CA 1
ATOM 888 C C . VAL A 1 114 ? 45.094 19.486 -12.692 1.00 66.44 114 VAL A C 1
ATOM 890 O O . VAL A 1 114 ? 45.037 18.446 -13.345 1.00 66.44 114 VAL A O 1
ATOM 893 N N . ASP A 1 115 ? 44.626 19.525 -11.445 1.00 67.81 115 ASP A N 1
ATOM 894 C CA . ASP A 1 115 ? 44.003 18.347 -10.838 1.00 67.81 115 ASP A CA 1
ATOM 895 C C . ASP A 1 115 ? 42.637 18.072 -11.488 1.00 67.81 115 ASP A C 1
ATOM 897 O O . ASP A 1 115 ? 41.619 18.700 -11.180 1.00 67.81 115 ASP A O 1
ATOM 901 N N . LEU A 1 116 ? 42.640 17.136 -12.441 1.00 71.56 116 LEU A N 1
ATOM 902 C CA . LEU A 1 116 ? 41.457 16.685 -13.162 1.00 71.56 116 LEU A CA 1
ATOM 903 C C . LEU A 1 116 ? 40.583 15.799 -12.260 1.00 71.56 116 LEU A C 1
ATOM 905 O O . LEU A 1 116 ? 41.109 15.001 -11.480 1.00 71.56 116 LEU A O 1
ATOM 909 N N . PRO A 1 117 ? 39.249 15.894 -12.380 1.00 79.19 117 PRO A N 1
ATOM 910 C CA . PRO A 1 117 ? 38.354 15.005 -11.657 1.00 79.19 117 PRO A CA 1
ATOM 911 C C . PRO A 1 117 ? 38.546 13.550 -12.102 1.00 79.19 117 PRO A C 1
ATOM 913 O O . PRO A 1 117 ? 38.690 13.256 -13.292 1.00 79.19 117 PRO A O 1
ATOM 916 N N . GLY A 1 118 ? 38.505 12.635 -11.136 1.00 81.62 118 GLY A N 1
ATOM 917 C CA . GLY A 1 118 ? 38.400 11.207 -11.397 1.00 81.62 118 GLY A CA 1
ATOM 918 C C . GLY A 1 118 ? 36.970 10.845 -11.786 1.00 81.62 118 GLY A C 1
ATOM 919 O O . GLY A 1 118 ? 36.009 11.378 -11.233 1.00 81.62 118 GLY A O 1
ATOM 920 N N . PHE A 1 119 ? 36.815 9.918 -12.725 1.00 84.50 119 PHE A N 1
ATOM 921 C CA . PHE A 1 119 ? 35.508 9.427 -13.149 1.00 84.50 119 PHE A CA 1
ATOM 922 C C . PHE A 1 119 ? 35.404 7.935 -12.849 1.00 84.50 119 PHE A C 1
ATOM 924 O O . PHE A 1 119 ? 36.136 7.130 -13.428 1.00 84.50 119 PHE A O 1
ATOM 931 N N . ARG A 1 120 ? 34.483 7.553 -11.962 1.00 86.38 120 ARG A N 1
ATOM 932 C CA . ARG A 1 120 ? 34.220 6.152 -11.618 1.00 86.38 120 ARG A CA 1
ATOM 933 C C . ARG A 1 120 ? 32.815 5.768 -12.052 1.00 86.38 120 ARG A C 1
ATOM 935 O O . ARG A 1 120 ? 31.838 6.358 -11.600 1.00 86.38 120 ARG A O 1
ATOM 942 N N . ARG A 1 121 ? 32.703 4.760 -12.918 1.00 86.75 121 ARG A N 1
ATOM 943 C CA . ARG A 1 121 ? 31.405 4.157 -13.243 1.00 86.75 121 ARG A CA 1
ATOM 944 C C . ARG A 1 121 ? 30.965 3.247 -12.106 1.00 86.75 121 ARG A C 1
ATOM 946 O O . ARG A 1 121 ? 31.782 2.504 -11.566 1.00 86.75 121 ARG A O 1
ATOM 953 N N . TYR A 1 122 ? 29.685 3.293 -11.779 1.00 89.75 122 TYR A N 1
ATOM 954 C CA . TYR A 1 122 ? 29.060 2.373 -10.840 1.00 89.75 122 TYR A CA 1
ATOM 955 C C . TYR A 1 122 ? 27.736 1.876 -11.413 1.00 89.75 122 TYR A C 1
ATOM 957 O O . TYR A 1 122 ? 27.123 2.547 -12.246 1.00 89.75 122 TYR A O 1
ATOM 965 N N . SER A 1 123 ? 27.313 0.696 -10.973 1.00 91.94 123 SER A N 1
ATOM 966 C CA . SER A 1 123 ? 25.974 0.181 -11.225 1.00 91.94 123 SER A CA 1
ATOM 967 C C . SER A 1 123 ? 25.179 0.148 -9.927 1.00 91.94 123 SER A C 1
ATOM 969 O O . SER A 1 123 ? 25.730 -0.024 -8.836 1.00 91.94 123 SER A O 1
ATOM 971 N N . LYS A 1 124 ? 23.870 0.315 -10.054 1.00 92.50 124 LYS A N 1
ATOM 972 C CA . LYS A 1 124 ? 22.897 0.141 -8.985 1.00 92.50 124 LYS A CA 1
ATOM 973 C C . LYS A 1 124 ? 21.806 -0.780 -9.513 1.00 92.50 124 LYS A C 1
ATOM 975 O O . LYS A 1 124 ? 21.152 -0.438 -10.490 1.00 92.50 124 LYS A O 1
ATOM 980 N N . SER A 1 125 ? 21.634 -1.931 -8.871 1.00 93.19 125 SER A N 1
ATOM 981 C CA . SER A 1 125 ? 20.480 -2.802 -9.101 1.00 93.19 125 SER A CA 1
ATOM 982 C C . SER A 1 125 ? 19.491 -2.656 -7.947 1.00 93.19 125 SER A C 1
ATOM 984 O O . SER A 1 125 ? 19.889 -2.389 -6.807 1.00 93.19 125 SER A O 1
ATOM 986 N N . GLN A 1 126 ? 18.207 -2.783 -8.248 1.00 94.81 126 GLN A N 1
ATOM 987 C CA . GLN A 1 126 ? 17.117 -2.814 -7.278 1.00 94.81 126 GLN A CA 1
ATOM 988 C C . GLN A 1 126 ? 15.944 -3.610 -7.850 1.00 94.81 126 GLN A C 1
ATOM 990 O O . GLN A 1 126 ? 15.784 -3.670 -9.066 1.00 94.81 126 GLN A O 1
ATOM 995 N N . ASP A 1 127 ? 15.092 -4.151 -6.984 1.00 95.44 127 ASP A N 1
ATOM 996 C CA . ASP A 1 127 ? 13.899 -4.887 -7.411 1.00 95.44 127 ASP A CA 1
ATOM 997 C C . ASP A 1 127 ? 13.024 -4.028 -8.335 1.00 95.44 127 ASP A C 1
ATOM 999 O O . ASP A 1 127 ? 12.748 -2.854 -8.041 1.00 95.44 127 ASP A O 1
ATOM 1003 N N . LEU A 1 128 ? 12.561 -4.613 -9.443 1.00 94.62 128 LEU A N 1
ATOM 1004 C CA . LEU A 1 128 ? 11.790 -3.887 -10.449 1.00 94.62 128 LEU A CA 1
ATOM 1005 C C . LEU A 1 128 ? 10.514 -3.299 -9.841 1.00 94.62 128 LEU A C 1
ATOM 1007 O O . LEU A 1 128 ? 10.269 -2.104 -9.990 1.00 94.62 128 LEU A O 1
ATOM 1011 N N . LEU A 1 129 ? 9.743 -4.098 -9.092 1.00 93.88 129 LEU A N 1
ATOM 1012 C CA . LEU A 1 129 ? 8.516 -3.626 -8.437 1.00 93.88 129 LEU A CA 1
ATOM 1013 C C . LEU A 1 129 ? 8.779 -2.396 -7.562 1.00 93.88 129 LEU A C 1
ATOM 1015 O O . LEU A 1 129 ? 8.066 -1.398 -7.649 1.00 93.88 129 LEU A O 1
ATOM 1019 N N . ARG A 1 130 ? 9.847 -2.439 -6.759 1.00 93.00 130 ARG A N 1
ATOM 1020 C CA . ARG A 1 130 ? 10.219 -1.333 -5.875 1.00 93.00 130 ARG A CA 1
ATOM 1021 C C . ARG A 1 130 ? 10.528 -0.068 -6.667 1.00 93.00 130 ARG A C 1
ATOM 1023 O O . ARG A 1 130 ? 10.116 1.015 -6.257 1.00 93.00 130 ARG A O 1
ATOM 1030 N N . ARG A 1 131 ? 11.235 -0.191 -7.792 1.00 93.69 131 ARG A N 1
ATOM 1031 C CA . ARG A 1 131 ? 11.514 0.951 -8.667 1.00 93.69 131 ARG A CA 1
ATOM 1032 C C . ARG A 1 131 ? 10.239 1.522 -9.280 1.00 93.69 131 ARG A C 1
ATOM 1034 O O . ARG A 1 131 ? 10.057 2.735 -9.272 1.00 93.69 131 ARG A O 1
ATOM 1041 N N . LEU A 1 132 ? 9.346 0.667 -9.767 1.00 92.50 132 LEU A N 1
ATOM 1042 C CA . LEU A 1 132 ? 8.078 1.092 -10.360 1.00 92.50 132 LEU A CA 1
ATOM 1043 C C . LEU A 1 132 ? 7.191 1.832 -9.344 1.00 92.50 132 LEU A C 1
ATOM 1045 O O . LEU A 1 132 ? 6.592 2.852 -9.676 1.00 92.50 132 LEU A O 1
ATOM 1049 N N . LEU A 1 133 ? 7.149 1.364 -8.092 1.00 91.31 133 LEU A N 1
ATOM 1050 C CA . LEU A 1 133 ? 6.378 1.992 -7.011 1.00 91.31 133 LEU A CA 1
ATOM 1051 C C . LEU A 1 133 ? 6.938 3.347 -6.553 1.00 91.31 133 LEU A C 1
ATOM 1053 O O . LEU A 1 133 ? 6.178 4.184 -6.075 1.00 91.31 133 LEU A O 1
ATOM 1057 N N . GLN A 1 134 ? 8.241 3.596 -6.717 1.00 90.44 134 GLN A N 1
ATOM 1058 C CA . GLN A 1 134 ? 8.828 4.920 -6.460 1.00 90.44 134 GLN A CA 1
ATOM 1059 C C . GLN A 1 134 ? 8.381 5.973 -7.484 1.00 90.44 134 GLN A C 1
ATOM 1061 O O . GLN A 1 134 ? 8.535 7.169 -7.238 1.00 90.44 134 GLN A O 1
ATOM 1066 N N . GLY A 1 135 ? 7.821 5.538 -8.616 1.00 88.19 135 GLY A N 1
ATOM 1067 C CA . GLY A 1 135 ? 7.453 6.407 -9.722 1.00 88.19 135 GLY A CA 1
ATOM 1068 C C . GLY A 1 135 ? 8.664 6.914 -10.506 1.00 88.19 135 GLY A C 1
ATOM 1069 O O . GLY A 1 135 ? 9.823 6.657 -10.168 1.00 88.19 135 GLY A O 1
ATOM 1070 N N . PHE A 1 136 ? 8.377 7.634 -11.590 1.00 92.00 136 PHE A N 1
ATOM 1071 C CA . PHE A 1 136 ? 9.388 8.228 -12.460 1.00 92.00 136 PHE A CA 1
ATOM 1072 C C . PHE A 1 136 ? 9.172 9.731 -12.604 1.00 92.00 136 PHE A C 1
ATOM 1074 O O . PHE A 1 136 ? 8.048 10.199 -12.814 1.00 92.00 136 PHE A O 1
ATOM 1081 N N . GLU A 1 137 ? 10.258 10.490 -12.511 1.00 91.19 137 GLU A N 1
ATOM 1082 C CA . GLU A 1 137 ? 10.266 11.933 -12.736 1.00 91.19 137 GLU A CA 1
ATOM 1083 C C . GLU A 1 137 ? 10.280 12.273 -14.231 1.00 91.19 137 GLU A C 1
ATOM 1085 O O . GLU A 1 137 ? 10.636 11.450 -15.071 1.00 91.19 137 GLU A O 1
ATOM 1090 N N . THR A 1 138 ? 9.924 13.512 -14.579 1.00 91.25 138 THR A N 1
ATOM 1091 C CA . THR A 1 138 ? 9.921 13.966 -15.979 1.00 91.25 138 THR A CA 1
ATOM 1092 C C . THR A 1 138 ? 11.300 13.831 -16.623 1.00 91.25 138 THR A C 1
ATOM 1094 O O . THR A 1 138 ? 11.388 13.331 -17.734 1.00 91.25 138 THR A O 1
ATOM 1097 N N . ALA A 1 139 ? 12.370 14.183 -15.901 1.00 89.75 139 ALA A N 1
ATOM 1098 C CA . ALA A 1 139 ? 13.739 14.058 -16.406 1.00 89.75 139 ALA A CA 1
ATOM 1099 C C . ALA A 1 139 ? 14.114 12.605 -16.735 1.00 89.75 139 ALA A C 1
ATOM 1101 O O . ALA A 1 139 ? 14.912 12.358 -17.624 1.00 89.75 139 ALA A O 1
ATOM 1102 N N . GLN A 1 140 ? 13.515 11.633 -16.043 1.00 89.06 140 GLN A N 1
ATOM 1103 C CA . GLN A 1 140 ? 13.748 10.205 -16.270 1.00 89.06 140 GLN A CA 1
ATOM 1104 C C . GLN A 1 140 ? 13.025 9.679 -17.514 1.00 89.06 140 GLN A C 1
ATOM 1106 O O . GLN A 1 140 ? 13.220 8.534 -17.896 1.00 89.06 140 GLN A O 1
ATOM 1111 N N . CYS A 1 141 ? 12.176 10.491 -18.138 1.00 91.12 141 CYS A N 1
ATOM 1112 C CA . CYS A 1 141 ? 11.513 10.156 -19.394 1.00 91.12 141 CYS A CA 1
ATOM 1113 C C . CYS A 1 141 ? 12.313 10.640 -20.615 1.00 91.12 141 CYS A C 1
ATOM 1115 O O . CYS A 1 141 ? 11.888 10.380 -21.736 1.00 91.12 141 CYS A O 1
ATOM 1117 N N . ASP A 1 142 ? 13.422 11.356 -20.406 1.00 91.44 142 ASP A N 1
ATOM 1118 C CA . ASP A 1 142 ? 14.249 11.898 -21.481 1.00 91.44 142 ASP A CA 1
ATOM 1119 C C . ASP A 1 142 ? 15.290 10.863 -21.951 1.00 91.44 142 ASP A C 1
ATOM 1121 O O . ASP A 1 142 ? 15.999 10.272 -21.131 1.00 91.44 142 ASP A O 1
ATOM 1125 N N . ASP A 1 143 ? 15.461 10.723 -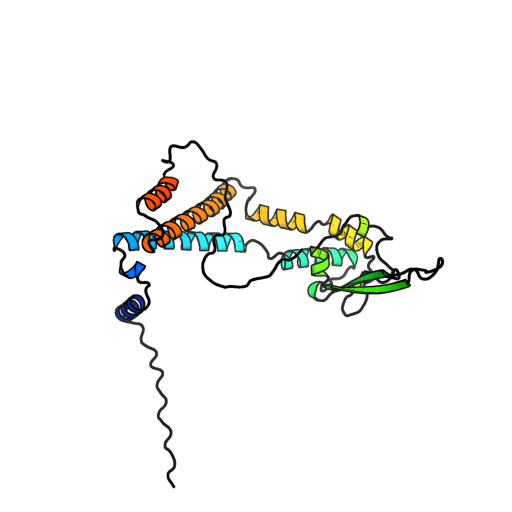23.271 1.00 84.12 143 ASP A N 1
ATOM 1126 C CA . ASP A 1 143 ? 16.372 9.763 -23.929 1.00 84.12 143 ASP A CA 1
ATOM 1127 C C . ASP A 1 143 ? 17.842 9.847 -23.461 1.00 84.12 143 ASP A C 1
ATOM 1129 O O . ASP A 1 143 ? 18.622 8.914 -23.638 1.00 84.12 143 ASP A O 1
ATOM 1133 N N . SER A 1 144 ? 18.261 10.969 -22.865 1.00 84.88 144 SER A N 1
ATOM 1134 C CA . SER A 1 144 ? 19.635 11.181 -22.384 1.00 84.88 144 SER A CA 1
ATOM 1135 C C . SER A 1 144 ? 19.830 10.962 -20.883 1.00 84.88 144 SER A C 1
ATOM 1137 O O . SER A 1 144 ? 20.941 11.157 -20.385 1.00 84.88 144 SER A O 1
ATOM 1139 N N . PHE A 1 145 ? 18.775 10.629 -20.136 1.00 89.00 145 PHE A N 1
ATOM 1140 C CA . PHE A 1 145 ? 18.870 10.493 -18.682 1.00 89.00 145 PHE A CA 1
ATOM 1141 C C . PHE A 1 145 ? 19.632 9.234 -18.266 1.00 89.00 145 PHE A C 1
ATO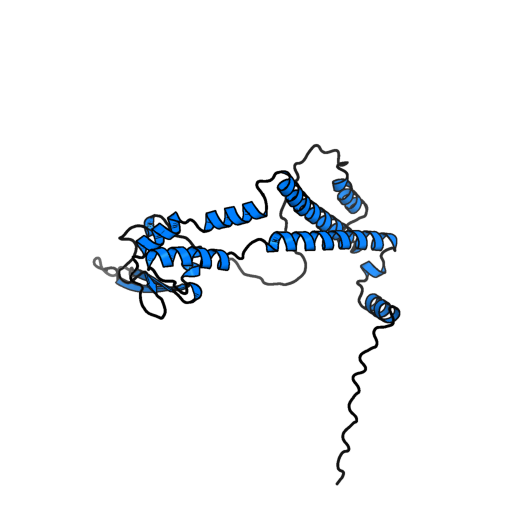M 1143 O O . PHE A 1 145 ? 20.443 9.260 -17.338 1.00 89.00 145 PHE A O 1
ATOM 1150 N N . TYR A 1 146 ? 19.372 8.125 -18.955 1.00 90.88 146 TYR A N 1
ATOM 1151 C CA . TYR A 1 146 ? 19.948 6.832 -18.622 1.00 90.88 146 TYR A CA 1
ATOM 1152 C C . TYR A 1 146 ? 21.248 6.581 -19.383 1.00 90.88 146 TYR A C 1
ATOM 1154 O O . TYR A 1 146 ? 21.356 6.797 -20.589 1.00 90.88 146 TYR A O 1
ATOM 1162 N N . TYR A 1 147 ? 22.257 6.073 -18.675 1.00 90.75 147 TYR A N 1
ATOM 1163 C CA . TYR A 1 147 ? 23.481 5.609 -19.320 1.00 90.75 147 TYR A CA 1
ATOM 1164 C C . TYR A 1 147 ? 23.218 4.307 -20.098 1.00 90.75 147 TYR A C 1
ATOM 1166 O O . TYR A 1 147 ? 22.444 3.468 -19.621 1.00 90.75 147 TYR A O 1
ATOM 1174 N N . PRO A 1 148 ? 23.906 4.076 -21.235 1.00 88.06 148 PRO A N 1
ATOM 1175 C CA . PRO A 1 148 ? 23.769 2.844 -22.007 1.00 88.06 148 PRO A CA 1
ATOM 1176 C C . PRO A 1 148 ? 23.993 1.589 -21.158 1.00 88.06 148 PRO A C 1
ATOM 1178 O O . PRO A 1 148 ? 24.950 1.517 -20.385 1.00 88.06 148 PRO A O 1
ATOM 1181 N N . GLY A 1 149 ? 23.115 0.600 -21.331 1.00 88.06 149 GLY A N 1
ATOM 1182 C CA . GLY A 1 149 ? 23.089 -0.630 -20.534 1.00 88.06 149 GLY A CA 1
ATOM 1183 C C . GLY A 1 149 ? 22.175 -0.565 -19.307 1.00 88.06 149 GLY A C 1
ATOM 1184 O O . GLY A 1 149 ? 21.977 -1.592 -18.665 1.00 88.06 149 GLY A O 1
ATOM 1185 N N . SER A 1 150 ? 21.607 0.603 -18.987 1.00 92.19 150 SER A N 1
ATOM 1186 C CA . SER A 1 150 ? 20.553 0.705 -17.971 1.00 92.19 150 SER A CA 1
ATOM 1187 C C . SER A 1 150 ? 19.231 0.168 -18.520 1.00 92.19 150 SER A C 1
ATOM 1189 O O . SER A 1 150 ? 18.938 0.346 -19.701 1.00 92.19 150 SER A O 1
ATOM 1191 N N . GLY A 1 151 ? 18.423 -0.456 -17.670 1.00 94.12 151 GLY A N 1
ATOM 1192 C CA . GLY A 1 151 ? 17.119 -0.980 -18.058 1.00 94.12 151 GLY A CA 1
ATOM 1193 C C . GLY A 1 151 ? 16.627 -2.101 -17.158 1.00 94.12 151 GLY A C 1
ATOM 1194 O O . GLY A 1 151 ? 17.112 -2.300 -16.043 1.00 94.12 151 GLY A O 1
ATOM 1195 N N . VAL A 1 152 ? 15.631 -2.825 -17.659 1.00 95.12 152 VAL A N 1
ATOM 1196 C CA . VAL A 1 152 ? 15.017 -3.950 -16.952 1.00 95.12 152 VAL A CA 1
ATOM 1197 C C . VAL A 1 152 ? 15.801 -5.222 -17.236 1.00 95.12 152 VAL A C 1
ATOM 1199 O O . VAL A 1 152 ? 16.034 -5.559 -18.394 1.00 95.12 152 VAL A O 1
ATOM 1202 N N . VAL A 1 153 ? 16.175 -5.937 -16.182 1.00 94.69 153 VAL A N 1
ATOM 1203 C CA . VAL A 1 153 ? 16.898 -7.205 -16.245 1.00 94.69 153 VAL A CA 1
ATOM 1204 C C . VAL A 1 153 ? 15.997 -8.318 -15.721 1.00 94.69 153 VAL A C 1
ATOM 1206 O O . VAL A 1 153 ? 15.464 -8.223 -14.620 1.00 94.69 153 VAL A O 1
ATOM 1209 N N . GLU A 1 154 ? 15.848 -9.392 -16.489 1.00 93.56 154 GLU A N 1
ATOM 1210 C CA . GLU A 1 154 ? 15.115 -10.596 -16.089 1.00 93.56 154 GLU A CA 1
ATOM 1211 C C . GLU A 1 154 ? 16.063 -11.796 -16.195 1.00 93.56 154 GLU A C 1
ATOM 1213 O O . GLU A 1 154 ? 16.690 -12.005 -17.229 1.00 93.56 154 GLU A O 1
ATOM 1218 N N . ASN A 1 155 ? 16.213 -12.577 -15.118 1.00 89.31 155 ASN A N 1
ATOM 1219 C CA . ASN A 1 155 ? 17.122 -13.736 -15.066 1.00 89.31 155 ASN A CA 1
ATOM 1220 C C . ASN A 1 155 ? 18.580 -13.433 -15.485 1.00 89.31 155 ASN A C 1
ATOM 1222 O O . ASN A 1 155 ? 19.278 -14.302 -16.005 1.00 89.31 155 ASN A O 1
ATOM 1226 N N . GLY A 1 156 ? 19.051 -12.204 -15.250 1.00 87.94 156 GLY A N 1
ATOM 1227 C CA . GLY A 1 156 ? 20.397 -11.757 -15.623 1.00 87.94 156 GLY A CA 1
ATOM 1228 C C . GLY A 1 156 ? 20.539 -11.269 -17.069 1.00 87.94 156 GLY A C 1
ATOM 1229 O O . GLY A 1 156 ? 21.632 -10.856 -17.455 1.00 87.94 156 GLY A O 1
ATOM 1230 N N . GLU A 1 157 ? 19.461 -11.263 -17.855 1.00 91.00 157 GLU A N 1
ATOM 1231 C CA . GLU A 1 157 ? 19.443 -10.738 -19.220 1.00 91.00 157 GLU A CA 1
ATOM 1232 C C . GLU A 1 157 ? 18.752 -9.373 -19.281 1.00 91.00 157 GLU A C 1
ATOM 1234 O O . GLU A 1 157 ? 17.656 -9.187 -18.750 1.00 91.00 157 GLU A O 1
ATOM 1239 N N . LEU A 1 158 ? 19.391 -8.408 -19.948 1.00 92.88 158 LEU A N 1
ATOM 1240 C CA . LEU A 1 158 ? 18.804 -7.093 -20.197 1.00 92.88 158 LEU A CA 1
ATOM 1241 C C . LEU A 1 158 ? 17.703 -7.220 -21.255 1.00 92.88 158 LEU A C 1
ATOM 1243 O O . LEU A 1 158 ? 17.957 -7.654 -22.382 1.00 92.88 158 LEU A O 1
ATOM 1247 N N . LEU A 1 159 ? 16.487 -6.820 -20.899 1.00 92.44 159 LEU A N 1
ATOM 1248 C CA . LEU A 1 159 ? 15.353 -6.829 -21.810 1.00 92.44 159 LEU A CA 1
ATOM 1249 C C . LEU A 1 159 ? 15.520 -5.758 -22.899 1.00 92.44 159 LEU A C 1
ATOM 1251 O O . LEU A 1 159 ? 16.084 -4.695 -22.632 1.00 92.44 159 LEU A O 1
ATOM 1255 N N . PRO A 1 160 ? 14.998 -5.991 -24.119 1.00 90.94 160 PRO A N 1
ATOM 1256 C CA . PRO A 1 160 ? 15.071 -5.038 -25.226 1.00 90.94 160 PRO A CA 1
ATOM 1257 C C . PRO A 1 160 ? 14.049 -3.901 -25.045 1.00 90.94 160 PRO A C 1
ATOM 1259 O O . PRO A 1 160 ? 13.144 -3.720 -25.858 1.00 90.94 160 PRO A O 1
ATOM 1262 N N . LEU A 1 161 ? 14.170 -3.159 -23.945 1.00 90.62 161 LEU A N 1
ATOM 1263 C CA . LEU A 1 161 ? 13.337 -2.016 -23.596 1.00 90.62 161 LEU A CA 1
ATOM 1264 C C . LEU A 1 161 ? 14.206 -0.800 -23.313 1.00 90.62 161 LEU A C 1
ATOM 1266 O O . LEU A 1 161 ? 15.141 -0.854 -22.519 1.00 90.62 161 LEU A O 1
ATOM 1270 N N . GLU A 1 162 ? 13.824 0.311 -23.925 1.00 91.38 162 GLU A N 1
ATOM 1271 C CA . GLU A 1 162 ? 14.358 1.633 -23.623 1.00 91.38 162 GLU A CA 1
ATOM 1272 C C . GLU A 1 162 ? 13.878 2.068 -22.224 1.00 91.38 162 GLU A C 1
ATOM 1274 O O . GLU A 1 162 ? 12.660 2.137 -21.993 1.00 91.38 162 GLU A O 1
ATOM 1279 N N . PRO A 1 163 ? 14.785 2.326 -21.262 1.00 92.50 163 PRO A N 1
ATOM 1280 C CA . PRO A 1 163 ? 14.402 2.680 -19.896 1.00 92.50 163 PRO A CA 1
ATOM 1281 C C . PRO A 1 163 ? 13.573 3.972 -19.826 1.00 92.50 163 PRO A C 1
ATOM 1283 O O . PRO A 1 163 ? 12.621 4.040 -19.049 1.00 92.50 163 PRO A O 1
ATOM 1286 N N . GLU A 1 164 ? 13.857 4.955 -20.678 1.00 93.56 164 GLU A N 1
ATOM 1287 C CA . GLU A 1 164 ? 13.095 6.198 -20.839 1.00 93.56 164 GLU A CA 1
ATOM 1288 C C . GLU A 1 164 ? 11.651 5.936 -21.284 1.00 93.56 164 GLU A C 1
ATOM 1290 O O . GLU A 1 164 ? 10.702 6.531 -20.765 1.00 93.56 164 GLU A O 1
ATOM 1295 N N . ARG A 1 165 ? 11.451 4.964 -22.180 1.00 92.19 165 ARG A N 1
ATOM 1296 C CA . ARG A 1 165 ? 10.127 4.577 -22.667 1.00 92.19 165 ARG A CA 1
ATOM 1297 C C . ARG A 1 165 ? 9.328 3.864 -21.586 1.00 92.19 165 ARG A C 1
ATOM 1299 O O . ARG A 1 165 ? 8.123 4.099 -21.472 1.00 92.19 165 ARG A O 1
ATOM 1306 N N . VAL A 1 166 ? 9.977 3.016 -20.789 1.00 92.44 166 VAL A N 1
ATOM 1307 C CA . VAL A 1 166 ? 9.349 2.390 -19.616 1.00 92.44 166 VAL A CA 1
ATOM 1308 C C . VAL A 1 166 ? 8.944 3.467 -18.610 1.00 92.44 166 VAL A C 1
ATOM 1310 O O . VAL A 1 166 ? 7.780 3.513 -18.214 1.00 92.44 166 VAL A O 1
ATOM 1313 N N . ALA A 1 167 ? 9.852 4.388 -18.274 1.00 93.19 167 ALA A N 1
ATOM 1314 C CA . ALA A 1 167 ? 9.587 5.495 -17.359 1.00 93.19 167 ALA A CA 1
ATOM 1315 C C . ALA A 1 167 ? 8.398 6.358 -17.818 1.00 93.19 167 ALA A C 1
ATOM 1317 O O . ALA A 1 167 ? 7.468 6.603 -17.042 1.00 93.19 167 ALA A O 1
ATOM 1318 N N . ALA A 1 168 ? 8.369 6.740 -19.099 1.00 92.94 168 ALA A N 1
ATOM 1319 C CA . ALA A 1 168 ? 7.284 7.517 -19.691 1.00 92.94 168 ALA A CA 1
ATOM 1320 C C . ALA A 1 168 ? 5.935 6.785 -19.619 1.00 92.94 168 ALA A C 1
ATOM 1322 O O . ALA A 1 168 ? 4.910 7.383 -19.281 1.00 92.94 168 ALA A O 1
ATOM 1323 N N . ARG A 1 169 ? 5.921 5.475 -19.892 1.00 93.06 169 ARG A N 1
ATOM 1324 C CA . ARG A 1 169 ? 4.702 4.654 -19.848 1.00 93.06 169 ARG A CA 1
ATOM 1325 C C . ARG A 1 169 ? 4.192 4.448 -18.431 1.00 93.06 169 ARG A C 1
ATOM 1327 O O . ARG A 1 169 ? 2.994 4.595 -18.203 1.00 93.06 169 ARG A O 1
ATOM 1334 N N . CYS A 1 170 ? 5.076 4.181 -17.475 1.00 92.06 170 CYS A N 1
ATOM 1335 C CA . CYS A 1 170 ? 4.711 4.081 -16.064 1.00 92.06 170 CYS A CA 1
ATOM 1336 C C . CYS A 1 170 ? 4.148 5.408 -15.538 1.00 92.06 170 CYS A C 1
ATOM 1338 O O . CYS A 1 170 ? 3.129 5.411 -14.848 1.00 92.06 170 CYS A O 1
ATOM 1340 N N . ARG A 1 171 ? 4.752 6.540 -15.925 1.00 92.69 171 ARG A N 1
ATOM 1341 C CA . ARG A 1 171 ? 4.258 7.879 -15.575 1.00 92.69 171 ARG A CA 1
ATOM 1342 C C . ARG A 1 171 ? 2.890 8.175 -16.191 1.00 92.69 171 ARG A C 1
ATOM 1344 O O . ARG A 1 171 ? 2.049 8.767 -15.528 1.00 92.69 171 ARG A O 1
ATOM 1351 N N . GLN A 1 172 ? 2.652 7.752 -17.433 1.00 92.12 172 GLN A N 1
ATOM 1352 C CA . GLN A 1 172 ? 1.352 7.901 -18.092 1.00 92.12 172 GLN A CA 1
ATOM 1353 C C . GLN A 1 172 ? 0.264 7.031 -17.446 1.00 92.12 172 GLN A C 1
ATOM 1355 O O . GLN A 1 172 ? -0.883 7.461 -17.348 1.00 92.12 172 GLN A O 1
ATOM 1360 N N . ALA A 1 173 ? 0.611 5.808 -17.039 1.00 91.06 173 ALA A N 1
ATOM 1361 C CA . ALA A 1 173 ? -0.329 4.876 -16.427 1.00 91.06 173 ALA A CA 1
ATOM 1362 C C . ALA A 1 173 ? -0.744 5.290 -15.007 1.00 91.06 173 ALA A C 1
ATOM 1364 O O . ALA A 1 173 ? -1.846 4.936 -14.591 1.00 91.06 173 ALA A O 1
ATOM 1365 N N . ASP A 1 174 ? 0.132 6.012 -14.295 1.00 91.44 174 ASP A N 1
ATOM 1366 C CA . ASP A 1 174 ? -0.091 6.581 -12.959 1.00 91.44 174 ASP A CA 1
ATOM 1367 C C . ASP A 1 174 ? -0.804 5.603 -12.011 1.00 91.44 174 ASP A C 1
ATOM 1369 O O . ASP A 1 174 ? -1.926 5.813 -11.542 1.00 91.44 174 ASP A O 1
ATOM 1373 N N . ILE A 1 175 ? -0.147 4.466 -11.764 1.00 91.31 175 ILE A N 1
ATOM 1374 C CA . ILE A 1 175 ? -0.710 3.388 -10.942 1.00 91.31 175 ILE A CA 1
ATOM 1375 C C . ILE A 1 175 ? -0.990 3.868 -9.512 1.00 91.31 175 ILE A C 1
ATOM 1377 O O . ILE A 1 175 ? -1.953 3.414 -8.900 1.00 91.31 175 ILE A O 1
ATOM 1381 N N . GLY A 1 176 ? -0.212 4.834 -9.009 1.00 90.31 176 GLY A N 1
ATOM 1382 C CA . GLY A 1 176 ? -0.457 5.469 -7.715 1.00 90.31 176 GLY A CA 1
ATOM 1383 C C . GLY A 1 176 ? -1.822 6.153 -7.664 1.00 90.31 176 GLY A C 1
ATOM 1384 O O . GLY A 1 176 ? -2.612 5.876 -6.761 1.00 90.31 176 GLY A O 1
ATOM 1385 N N . LYS A 1 177 ? -2.150 6.977 -8.667 1.00 91.81 177 LYS A N 1
ATOM 1386 C CA . LYS A 1 177 ? -3.479 7.588 -8.774 1.00 91.81 177 LYS A CA 1
ATOM 1387 C C . LYS A 1 177 ? -4.586 6.544 -8.920 1.00 91.81 177 LYS A C 1
ATOM 1389 O O . LYS A 1 177 ? -5.597 6.642 -8.233 1.00 91.81 177 LYS A O 1
ATOM 1394 N N . ARG A 1 178 ? -4.388 5.523 -9.757 1.00 93.06 178 ARG A N 1
ATOM 1395 C CA . ARG A 1 178 ? -5.382 4.448 -9.947 1.00 93.06 178 ARG A CA 1
ATOM 1396 C C . ARG A 1 178 ? -5.645 3.657 -8.666 1.00 93.06 178 ARG A C 1
ATOM 1398 O O . ARG A 1 178 ? -6.775 3.249 -8.422 1.00 93.06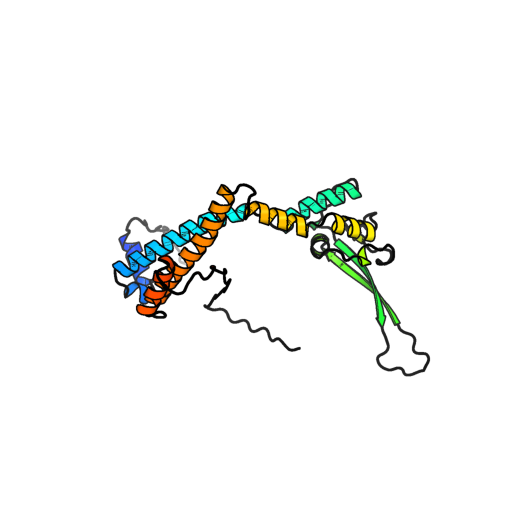 178 ARG A O 1
ATOM 1405 N N . TYR A 1 179 ? -4.622 3.456 -7.841 1.00 94.38 179 TYR A N 1
ATOM 1406 C CA . TYR A 1 179 ? -4.772 2.800 -6.546 1.00 94.38 179 TYR A CA 1
ATOM 1407 C C . TYR A 1 179 ? -5.538 3.676 -5.544 1.00 94.38 179 TYR A C 1
ATOM 1409 O O . TYR A 1 179 ? -6.387 3.174 -4.811 1.00 94.38 179 TYR A O 1
ATOM 1417 N N . LEU A 1 180 ? -5.305 4.993 -5.545 1.00 92.31 180 LEU A N 1
ATOM 1418 C CA . LEU A 1 180 ? -6.115 5.926 -4.754 1.00 92.31 180 LEU A CA 1
ATOM 1419 C C . LEU A 1 180 ? -7.580 5.919 -5.204 1.00 92.31 180 LEU A C 1
ATOM 1421 O O . LEU A 1 180 ? -8.464 5.839 -4.361 1.00 92.31 180 LEU A O 1
ATOM 1425 N N . GLU A 1 181 ? -7.839 5.915 -6.513 1.00 94.00 181 GLU A N 1
ATOM 1426 C CA . GLU A 1 181 ? -9.194 5.785 -7.067 1.00 94.00 181 GLU A CA 1
ATOM 1427 C C . GLU A 1 181 ? -9.858 4.457 -6.664 1.00 94.00 181 GLU A C 1
ATOM 1429 O O . GLU A 1 181 ? -11.056 4.428 -6.380 1.00 94.00 181 GLU A O 1
ATOM 1434 N N . HIS A 1 182 ? -9.089 3.363 -6.587 1.00 93.75 182 HIS A N 1
ATOM 1435 C CA . HIS A 1 182 ? -9.565 2.076 -6.069 1.00 93.75 182 HIS A CA 1
ATOM 1436 C C . HIS A 1 182 ? -9.978 2.175 -4.597 1.00 93.75 182 HIS A C 1
ATOM 1438 O O . HIS A 1 182 ? -11.101 1.808 -4.247 1.00 93.75 182 HIS A O 1
ATOM 1444 N N . ILE A 1 183 ? -9.111 2.725 -3.740 1.00 93.62 183 ILE A N 1
ATOM 1445 C CA . ILE A 1 183 ? -9.418 2.946 -2.318 1.00 93.62 183 ILE A CA 1
ATOM 1446 C C . ILE A 1 183 ? -10.655 3.838 -2.170 1.00 93.62 183 ILE A C 1
ATOM 1448 O O . ILE A 1 183 ? -11.563 3.512 -1.402 1.00 93.62 183 ILE A O 1
ATOM 1452 N N . ASP A 1 184 ? -10.726 4.930 -2.930 1.00 93.12 184 ASP A N 1
ATOM 1453 C CA . ASP A 1 184 ? -11.861 5.845 -2.907 1.00 93.12 184 ASP A CA 1
ATOM 1454 C C . ASP A 1 184 ? -13.148 5.153 -3.358 1.00 93.12 184 ASP A C 1
ATOM 1456 O O . ASP A 1 184 ? -14.182 5.348 -2.731 1.00 93.12 184 ASP A O 1
ATOM 1460 N N . GLY A 1 185 ? -13.113 4.273 -4.360 1.00 92.00 185 GLY A N 1
ATOM 1461 C CA . GLY A 1 185 ? -14.281 3.475 -4.750 1.00 92.00 185 GLY A CA 1
ATOM 1462 C C . GLY A 1 185 ? -14.760 2.512 -3.652 1.00 92.00 185 GLY A C 1
ATOM 1463 O O . GLY A 1 185 ? -15.965 2.260 -3.506 1.00 92.00 185 GLY A O 1
ATOM 1464 N N . VAL A 1 186 ? -13.835 1.996 -2.838 1.00 90.81 186 VAL A N 1
ATOM 1465 C CA . VAL A 1 186 ? -14.142 1.106 -1.706 1.00 90.81 186 VAL A CA 1
ATOM 1466 C C . VAL A 1 186 ? -14.633 1.880 -0.477 1.00 90.81 186 VAL A C 1
ATOM 1468 O O . VAL A 1 186 ? -15.513 1.396 0.231 1.00 90.81 186 VAL A O 1
ATOM 1471 N N . ILE A 1 187 ? -14.161 3.096 -0.217 1.00 89.31 187 ILE A N 1
ATOM 1472 C CA . ILE A 1 187 ? -14.590 3.875 0.961 1.00 89.31 187 ILE A CA 1
ATOM 1473 C C . ILE A 1 187 ? -15.781 4.788 0.632 1.00 89.31 187 ILE A C 1
ATOM 1475 O O . ILE A 1 187 ? -16.751 4.858 1.389 1.00 89.31 187 ILE A O 1
ATOM 1479 N N . TYR A 1 188 ? -15.739 5.442 -0.525 1.00 90.94 188 TYR A N 1
ATOM 1480 C CA . TYR A 1 188 ? -16.684 6.444 -1.012 1.00 90.94 188 TYR A CA 1
ATOM 1481 C C . TYR A 1 188 ? -17.353 5.977 -2.316 1.00 90.94 188 TYR A C 1
ATOM 1483 O O . TYR A 1 188 ? -17.079 6.513 -3.393 1.00 90.94 188 TYR A O 1
ATOM 1491 N N . PRO A 1 189 ? -18.262 4.990 -2.249 1.00 90.69 189 PRO A N 1
ATOM 1492 C CA . PRO A 1 189 ? -18.969 4.525 -3.429 1.00 90.69 189 PRO A CA 1
ATOM 1493 C C . PRO A 1 189 ? -19.789 5.666 -4.040 1.00 90.69 189 PRO A C 1
ATOM 1495 O O . PRO A 1 189 ? -20.234 6.586 -3.350 1.00 90.69 189 PRO A O 1
ATOM 1498 N N . VAL A 1 190 ? -20.007 5.580 -5.352 1.00 87.38 190 VAL A N 1
ATOM 1499 C CA . VAL A 1 190 ? -20.787 6.574 -6.109 1.00 87.38 190 VAL A CA 1
ATOM 1500 C C . VAL A 1 190 ? -22.236 6.640 -5.614 1.00 87.38 190 VAL A C 1
ATOM 1502 O O . VAL A 1 190 ? -22.843 7.708 -5.625 1.00 87.38 190 VAL A O 1
ATOM 1505 N N . ASP A 1 191 ? -22.770 5.505 -5.157 1.00 92.44 191 ASP A N 1
ATOM 1506 C CA . ASP A 1 191 ? -24.105 5.406 -4.578 1.00 92.44 191 ASP A CA 1
ATOM 1507 C C . ASP A 1 191 ? -24.195 6.153 -3.226 1.00 92.44 191 ASP A C 1
ATOM 1509 O O . ASP A 1 191 ? -23.477 5.793 -2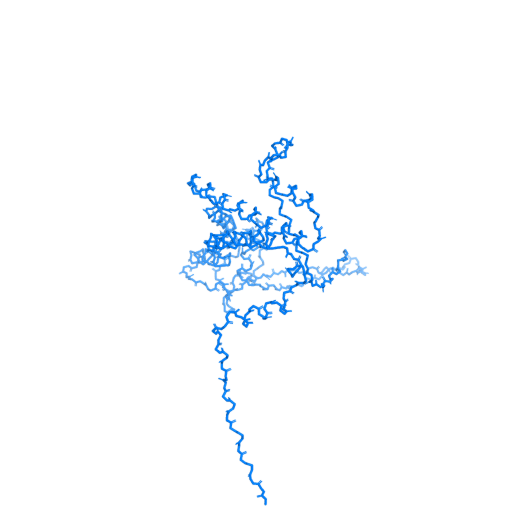.282 1.00 92.44 191 ASP A O 1
ATOM 1513 N N . PRO A 1 192 ? -25.062 7.180 -3.101 1.00 90.44 192 PRO A N 1
ATOM 1514 C CA . PRO A 1 192 ? -25.161 7.996 -1.891 1.00 90.44 192 PRO A CA 1
ATOM 1515 C C . PRO A 1 192 ? -25.542 7.209 -0.633 1.00 90.44 192 PRO A C 1
ATOM 1517 O O . PRO A 1 192 ? -25.001 7.489 0.439 1.00 90.44 192 PRO A O 1
ATOM 1520 N N . ASP A 1 193 ? -26.426 6.217 -0.756 1.00 91.50 193 ASP A N 1
ATOM 1521 C CA . ASP A 1 193 ? -26.902 5.422 0.380 1.00 91.50 193 ASP A CA 1
ATOM 1522 C C . ASP A 1 193 ? -25.787 4.517 0.913 1.00 91.50 193 ASP A C 1
ATOM 1524 O O . ASP A 1 193 ? -25.476 4.528 2.107 1.00 91.50 193 ASP A O 1
ATOM 1528 N N . SER A 1 194 ? -25.105 3.802 0.018 1.00 89.75 194 SER A N 1
ATOM 1529 C CA . SER A 1 194 ? -23.938 2.980 0.354 1.00 89.75 194 SER A CA 1
ATOM 1530 C C . SER A 1 194 ? -22.812 3.819 0.957 1.00 89.75 194 SER A C 1
ATOM 1532 O O . SER A 1 194 ? -22.132 3.386 1.891 1.00 89.75 194 SER A O 1
ATOM 1534 N N . ARG A 1 195 ? -22.610 5.043 0.454 1.00 90.75 195 ARG A N 1
ATOM 1535 C CA . ARG A 1 195 ? -21.610 5.971 0.992 1.00 90.75 195 ARG A CA 1
ATOM 1536 C C . ARG A 1 195 ? -21.966 6.401 2.406 1.00 90.75 195 ARG A C 1
ATOM 1538 O O . ARG A 1 195 ? -21.101 6.374 3.279 1.00 90.75 195 ARG A O 1
ATOM 1545 N N . TYR A 1 196 ? -23.222 6.771 2.645 1.00 90.25 196 TYR A N 1
ATOM 1546 C CA . TYR A 1 196 ? -23.691 7.118 3.981 1.00 90.25 196 TYR A CA 1
ATOM 1547 C C . TYR A 1 196 ? -23.501 5.951 4.954 1.00 90.25 196 TYR A C 1
ATOM 1549 O O . TYR A 1 196 ? -22.949 6.146 6.033 1.00 90.25 196 TYR A O 1
ATOM 1557 N N . GLN A 1 197 ? -23.863 4.730 4.551 1.00 91.00 197 GLN A N 1
ATOM 1558 C CA . GLN A 1 197 ? -23.692 3.528 5.370 1.00 91.00 197 GLN A CA 1
ATOM 1559 C C . GLN A 1 197 ? -22.223 3.259 5.726 1.00 91.00 197 GLN A C 1
ATOM 1561 O O . GLN A 1 197 ? -21.919 3.009 6.891 1.00 91.00 197 GLN A O 1
ATOM 1566 N N . ARG A 1 198 ? -21.294 3.356 4.763 1.00 92.06 198 ARG A N 1
ATOM 1567 C CA . ARG A 1 198 ? -19.853 3.153 5.019 1.00 92.06 198 ARG A CA 1
ATOM 1568 C C . ARG A 1 198 ? -19.277 4.220 5.950 1.00 92.06 198 ARG A C 1
ATOM 1570 O O . ARG A 1 198 ? -18.527 3.894 6.866 1.00 92.06 198 ARG A O 1
ATOM 1577 N N . LEU A 1 199 ? -19.660 5.485 5.774 1.00 90.44 199 LEU A N 1
ATOM 1578 C CA . LEU A 1 199 ? -19.220 6.568 6.660 1.00 90.44 199 LEU A CA 1
ATOM 1579 C C . LEU A 1 199 ? -19.830 6.463 8.061 1.00 90.44 199 LEU A C 1
ATOM 1581 O O . LEU A 1 199 ? -19.147 6.723 9.054 1.00 90.44 199 LEU A O 1
ATOM 1585 N N . ALA A 1 200 ? -21.092 6.046 8.158 1.00 90.31 200 ALA A N 1
ATOM 1586 C CA . ALA A 1 200 ? -21.745 5.760 9.428 1.00 90.31 200 ALA A CA 1
ATOM 1587 C C . ALA A 1 200 ? -21.060 4.593 10.151 1.00 90.31 200 ALA A C 1
ATOM 1589 O O . ALA A 1 200 ? -20.843 4.681 11.354 1.00 90.31 200 ALA A O 1
ATOM 1590 N N . LEU A 1 201 ? -20.644 3.549 9.427 1.00 91.50 201 LEU A N 1
ATOM 1591 C CA . LEU A 1 201 ? -19.882 2.437 9.990 1.00 91.50 201 LEU A CA 1
ATOM 1592 C C . LEU A 1 201 ? -18.517 2.895 10.526 1.00 91.50 201 LEU A C 1
ATOM 1594 O O . LEU A 1 201 ? -18.186 2.604 11.672 1.00 91.50 201 LEU A O 1
ATOM 1598 N N . LEU A 1 202 ? -17.745 3.644 9.731 1.00 90.94 202 LEU A N 1
ATOM 1599 C CA . LEU A 1 202 ? -16.421 4.135 10.135 1.00 90.94 202 LEU A CA 1
ATOM 1600 C C . LEU A 1 202 ? -16.498 5.069 11.350 1.00 90.94 202 LEU A C 1
ATOM 1602 O O . LEU A 1 202 ? -15.755 4.902 12.316 1.00 90.94 202 LEU A O 1
ATOM 1606 N N . SER A 1 203 ? -17.418 6.037 11.321 1.00 90.31 203 SER A N 1
ATOM 1607 C CA . SER A 1 203 ? -17.626 6.954 12.449 1.00 90.31 203 SER A CA 1
ATOM 1608 C C . SER A 1 203 ? -18.226 6.250 13.669 1.00 90.31 203 SER A C 1
ATOM 1610 O O . SER A 1 203 ? -17.848 6.558 14.796 1.00 90.31 203 SER A O 1
ATOM 1612 N N . GLY A 1 204 ? -19.120 5.281 13.463 1.00 89.62 204 GLY A N 1
ATOM 1613 C CA . GLY A 1 204 ? -19.705 4.452 14.515 1.00 89.62 204 GLY A CA 1
ATOM 1614 C C . GLY A 1 204 ? -18.656 3.621 15.246 1.00 89.62 204 GLY A C 1
ATOM 1615 O O . GLY A 1 204 ? -18.580 3.685 16.466 1.00 89.62 204 GLY A O 1
ATOM 1616 N N . ALA A 1 205 ? -17.768 2.941 14.521 1.00 90.38 205 ALA A N 1
ATOM 1617 C CA . ALA A 1 205 ? -16.707 2.156 15.146 1.00 90.38 205 ALA A CA 1
ATOM 1618 C C . ALA A 1 205 ? -15.703 3.021 15.921 1.00 90.38 205 ALA A C 1
ATOM 1620 O O . ALA A 1 205 ? -15.248 2.632 16.994 1.00 90.38 205 ALA A O 1
ATOM 1621 N N . GLN A 1 206 ? -15.376 4.218 15.414 1.00 89.88 206 GLN A N 1
ATOM 1622 C CA . GLN A 1 206 ? -14.543 5.169 16.158 1.00 89.88 206 GLN A CA 1
ATOM 1623 C C . GLN A 1 206 ? -15.203 5.587 17.477 1.00 89.88 206 GLN A C 1
ATOM 1625 O O . GLN A 1 206 ? -14.520 5.681 18.498 1.00 89.88 206 GLN A O 1
ATOM 1630 N N . ARG A 1 207 ? -16.526 5.800 17.476 1.00 90.38 207 ARG A N 1
ATOM 1631 C CA . ARG A 1 207 ? -17.291 6.068 18.702 1.00 90.38 207 ARG A CA 1
ATOM 1632 C C . ARG A 1 207 ? -17.276 4.868 19.645 1.00 90.38 207 ARG A C 1
ATOM 1634 O O . ARG A 1 207 ? -16.985 5.039 20.824 1.00 90.38 207 ARG A O 1
ATOM 1641 N N . ASP A 1 208 ? -17.517 3.661 19.139 1.00 90.62 208 ASP A N 1
ATOM 1642 C CA . ASP A 1 208 ? -17.504 2.446 19.959 1.00 90.62 208 ASP A CA 1
ATOM 1643 C C . ASP A 1 208 ? -16.138 2.219 20.625 1.00 90.62 208 ASP A C 1
ATOM 1645 O O . ASP A 1 208 ? -16.078 1.914 21.817 1.00 90.62 208 ASP A O 1
ATOM 1649 N N . LEU A 1 209 ? -15.041 2.427 19.885 1.00 92.06 209 LEU A N 1
ATOM 1650 C CA . LEU A 1 209 ? -13.674 2.372 20.414 1.00 92.06 209 LEU A CA 1
ATOM 1651 C C . LEU A 1 209 ? -13.459 3.413 21.512 1.00 92.06 209 LEU A C 1
ATOM 1653 O O . LEU A 1 209 ? -12.903 3.103 22.566 1.00 92.06 209 LEU A O 1
ATOM 1657 N N . PHE A 1 210 ? -13.899 4.648 21.273 1.00 91.75 210 PHE A N 1
ATOM 1658 C CA . PHE A 1 210 ? -13.788 5.725 22.247 1.00 91.75 210 PHE A CA 1
ATOM 1659 C C . PHE A 1 210 ? -14.508 5.376 23.556 1.00 91.75 210 PHE A C 1
ATOM 1661 O O . PHE A 1 210 ? -13.908 5.491 24.624 1.00 91.75 210 PHE A O 1
ATOM 1668 N N . PHE A 1 211 ? -15.747 4.881 23.489 1.00 89.81 211 PHE A N 1
ATOM 1669 C CA . PHE A 1 211 ? -16.498 4.498 24.686 1.00 89.81 211 PHE A CA 1
ATOM 1670 C C . PHE A 1 211 ? -15.906 3.283 25.392 1.00 89.81 211 PHE A C 1
ATOM 1672 O O . PHE A 1 211 ? -15.795 3.292 26.617 1.00 89.81 211 PHE A O 1
ATOM 1679 N N . ALA A 1 212 ? -15.481 2.260 24.647 1.00 91.25 212 ALA A N 1
ATOM 1680 C CA . ALA A 1 212 ? -14.805 1.105 25.226 1.00 91.25 212 ALA A CA 1
ATOM 1681 C C . ALA A 1 212 ? -13.553 1.529 26.013 1.00 91.25 212 ALA A C 1
ATOM 1683 O O . ALA A 1 212 ? -13.374 1.114 27.158 1.00 91.25 212 ALA A O 1
ATOM 1684 N N . ASN A 1 213 ? -12.740 2.422 25.443 1.00 90.62 213 ASN A N 1
ATOM 1685 C CA . ASN A 1 213 ? -11.559 2.961 26.114 1.00 90.62 213 ASN A CA 1
ATOM 1686 C C . ASN A 1 213 ? -11.918 3.834 27.323 1.00 90.62 213 ASN A C 1
ATOM 1688 O O . ASN A 1 213 ? -11.285 3.698 28.366 1.00 90.62 213 ASN A O 1
ATOM 1692 N N . ALA A 1 214 ? -12.947 4.680 27.225 1.00 91.00 214 ALA A N 1
ATOM 1693 C CA . ALA A 1 214 ? -13.396 5.511 28.341 1.00 91.00 214 ALA A CA 1
ATOM 1694 C C . ALA A 1 214 ? -13.841 4.660 29.545 1.00 91.00 214 ALA A C 1
ATOM 1696 O O . ALA A 1 214 ? -13.431 4.928 30.675 1.00 91.00 214 ALA A O 1
ATOM 1697 N N . TYR A 1 215 ? -14.614 3.592 29.310 1.00 89.31 215 TYR A N 1
ATOM 1698 C CA . TYR A 1 215 ? -15.001 2.654 30.368 1.00 89.31 215 TYR A CA 1
ATOM 1699 C C . TYR A 1 215 ? -13.798 1.888 30.932 1.00 89.31 215 TYR A C 1
ATOM 1701 O O . TYR A 1 215 ? -13.689 1.750 32.149 1.00 89.31 215 TYR A O 1
ATOM 1709 N N . CYS A 1 216 ? -12.867 1.433 30.086 1.00 89.44 216 CYS A N 1
ATOM 1710 C CA . CYS A 1 216 ? -11.628 0.797 30.542 1.00 89.44 216 CYS A CA 1
ATOM 1711 C C . CYS A 1 216 ? -10.809 1.721 31.458 1.00 89.44 216 CYS A C 1
ATOM 1713 O O . CYS A 1 216 ? -10.457 1.317 32.566 1.00 89.44 216 CYS A O 1
ATOM 1715 N N . SER A 1 217 ? -10.536 2.957 31.032 1.00 88.12 217 SER A N 1
ATOM 1716 C CA . SER A 1 217 ? -9.733 3.918 31.799 1.00 88.12 217 SER A CA 1
ATOM 1717 C C . SER A 1 217 ? -10.428 4.380 33.083 1.00 88.12 217 SER A C 1
ATOM 1719 O O . SER A 1 217 ? -9.759 4.579 34.096 1.00 88.12 217 SER A O 1
ATOM 1721 N N . TYR A 1 218 ? -11.761 4.486 33.098 1.00 89.62 218 TYR A N 1
ATOM 1722 C CA . TYR A 1 218 ? -12.514 4.737 34.333 1.00 89.62 218 TYR A CA 1
ATOM 1723 C C . TYR A 1 218 ? -12.323 3.611 35.354 1.00 89.62 218 TYR A C 1
ATOM 1725 O O . TYR A 1 218 ? -12.008 3.869 36.514 1.00 89.62 218 TYR A O 1
ATOM 1733 N N . LEU A 1 219 ? -12.434 2.349 34.928 1.00 87.94 219 LEU A N 1
ATOM 1734 C CA . LEU A 1 219 ? -12.276 1.212 35.841 1.00 87.94 219 LEU A CA 1
ATOM 1735 C C . LEU A 1 219 ? -10.833 1.024 36.306 1.00 87.94 219 LEU A C 1
ATOM 1737 O O . LEU A 1 219 ? -10.603 0.610 37.439 1.00 87.94 219 LEU A O 1
ATOM 1741 N N . GLN A 1 220 ? -9.860 1.375 35.468 1.00 88.25 220 GLN A N 1
ATOM 1742 C CA . GLN A 1 220 ? -8.446 1.410 35.844 1.00 88.25 220 GLN A CA 1
ATOM 1743 C C . GLN A 1 220 ? -8.108 2.555 36.815 1.00 88.25 220 GLN A C 1
ATOM 1745 O O . GLN A 1 220 ? -7.033 2.537 37.415 1.00 88.25 220 GLN A O 1
ATOM 1750 N N . GLY A 1 221 ? -9.021 3.514 37.011 1.00 85.31 221 GLY A N 1
ATOM 1751 C CA . GLY A 1 221 ? -8.833 4.678 37.878 1.00 85.31 221 GLY A CA 1
ATOM 1752 C C . GLY A 1 221 ? -8.032 5.813 37.235 1.00 85.31 221 GLY A C 1
ATOM 1753 O O . GLY A 1 221 ? -7.583 6.715 37.939 1.00 85.31 221 GLY A O 1
ATOM 1754 N N . GLU A 1 222 ? -7.834 5.774 35.916 1.00 87.31 222 GLU A N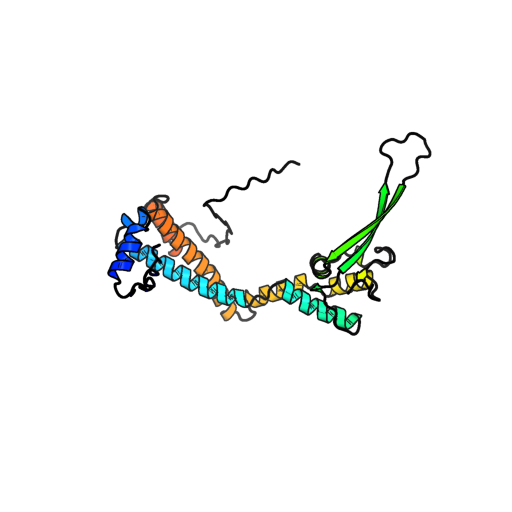 1
ATOM 1755 C CA . GLU A 1 222 ? -7.185 6.844 35.149 1.00 87.31 222 GLU A CA 1
ATOM 1756 C C . GLU A 1 222 ? -8.147 8.003 34.856 1.00 87.31 222 GLU A C 1
ATOM 1758 O O . GLU A 1 222 ? -7.718 9.149 34.716 1.00 87.31 222 GLU A O 1
ATOM 1763 N N . LEU A 1 223 ? -9.447 7.703 34.771 1.00 86.25 223 LEU A N 1
ATOM 1764 C CA . LEU A 1 223 ? -10.523 8.679 34.616 1.00 86.25 223 LEU A CA 1
ATOM 1765 C C . LEU A 1 223 ? -11.396 8.708 35.868 1.00 86.25 223 LEU A C 1
ATOM 1767 O O . LEU A 1 223 ? -11.742 7.665 36.423 1.00 86.25 223 LEU A O 1
ATOM 1771 N N . ASP A 1 224 ? -11.792 9.909 36.281 1.00 87.56 224 ASP A N 1
ATOM 1772 C CA . ASP A 1 224 ? -12.800 10.090 37.318 1.00 87.56 224 ASP A CA 1
ATOM 1773 C C . ASP A 1 224 ? -14.226 9.995 36.739 1.00 87.56 224 ASP A C 1
ATOM 1775 O O . ASP A 1 224 ? -14.455 9.978 35.526 1.00 87.56 224 ASP A O 1
ATOM 1779 N N . GLU A 1 225 ? -15.217 9.902 37.625 1.00 87.38 225 GLU A N 1
ATOM 1780 C CA . GLU A 1 225 ? -16.626 9.761 37.238 1.00 87.38 225 GLU A CA 1
ATOM 1781 C C . GLU A 1 225 ? -17.141 10.976 36.448 1.00 87.38 225 GLU A C 1
ATOM 1783 O O . GLU A 1 225 ? -17.967 10.838 35.544 1.00 87.38 225 GLU A O 1
ATOM 1788 N N . HIS A 1 226 ? -16.625 12.171 36.750 1.00 86.19 226 HIS A N 1
ATOM 1789 C CA . HIS A 1 226 ? -16.999 13.389 36.039 1.00 86.19 226 HIS A CA 1
ATOM 1790 C C . HIS A 1 226 ? -16.471 13.388 34.599 1.00 86.19 226 HIS A C 1
ATOM 1792 O O . HIS A 1 226 ? -17.223 13.704 33.677 1.00 86.19 226 HIS A O 1
ATOM 1798 N N . ALA A 1 227 ? -15.220 12.976 34.387 1.00 86.44 227 ALA A N 1
ATOM 1799 C CA . ALA A 1 227 ? -14.625 12.829 33.067 1.00 86.44 227 ALA A CA 1
ATOM 1800 C C . ALA A 1 227 ? -15.313 11.735 32.251 1.00 86.44 227 ALA A C 1
ATOM 1802 O O . ALA A 1 227 ? -15.604 11.963 31.078 1.00 86.44 227 ALA A O 1
ATOM 1803 N N . LEU A 1 228 ? -15.661 10.597 32.866 1.00 87.50 228 LEU A N 1
ATOM 1804 C CA . LEU A 1 228 ? -16.461 9.571 32.192 1.00 87.50 228 LEU A CA 1
ATOM 1805 C C . LEU A 1 228 ? -17.802 10.148 31.724 1.00 87.50 228 LEU A C 1
ATOM 1807 O O . LEU A 1 228 ? -18.195 9.943 30.577 1.00 87.50 228 LEU A O 1
ATOM 1811 N N . LYS A 1 229 ? -18.486 10.913 32.580 1.00 87.38 229 LYS A N 1
ATOM 1812 C CA . LYS A 1 229 ? -19.755 11.549 32.220 1.00 87.38 229 LYS A CA 1
ATOM 1813 C C . LYS A 1 229 ? -19.600 12.537 31.064 1.00 87.38 229 LYS A C 1
ATOM 1815 O O . LYS A 1 229 ? -20.391 12.480 30.132 1.00 87.38 229 LYS A O 1
ATOM 1820 N N . MET A 1 230 ? -18.542 13.353 31.057 1.00 86.31 230 MET A N 1
ATOM 1821 C CA . MET A 1 230 ? -18.237 14.224 29.916 1.00 86.31 230 MET A CA 1
ATOM 1822 C C . MET A 1 230 ? -18.019 13.430 28.625 1.00 86.31 230 MET A C 1
ATOM 1824 O O . MET A 1 230 ? -18.528 13.828 27.582 1.00 86.31 230 MET A O 1
ATOM 1828 N N . CYS A 1 231 ? -17.290 12.309 28.678 1.00 86.19 231 CYS A N 1
ATOM 1829 C CA . CYS A 1 231 ? -17.095 11.443 27.516 1.00 86.19 231 CYS A CA 1
ATOM 1830 C C . CYS A 1 231 ? -18.425 10.884 26.998 1.00 86.19 231 CYS A C 1
ATOM 1832 O O . CYS A 1 231 ? -18.632 10.854 25.790 1.00 86.19 231 CYS A O 1
ATOM 1834 N N . LEU A 1 232 ? -19.332 10.475 27.887 1.00 85.44 232 LEU A N 1
ATOM 1835 C CA . LEU A 1 232 ? -20.655 9.960 27.516 1.00 85.44 232 LEU A CA 1
ATOM 1836 C C . LEU A 1 232 ? -21.586 11.060 26.983 1.00 85.44 232 LEU A C 1
ATOM 1838 O O . LEU A 1 232 ? -22.353 10.820 26.052 1.00 85.44 232 LEU A O 1
ATOM 1842 N N . ASP A 1 233 ? -21.475 12.285 27.497 1.00 84.25 233 ASP A N 1
ATOM 1843 C CA . ASP A 1 233 ? -22.275 13.425 27.041 1.00 84.25 233 ASP A CA 1
ATOM 1844 C C . ASP A 1 233 ? -21.947 13.832 25.589 1.00 84.25 233 ASP A C 1
ATOM 1846 O O . ASP A 1 233 ? -22.824 14.366 24.901 1.00 84.25 233 ASP A O 1
ATOM 1850 N N . VAL A 1 234 ? -20.746 13.506 25.080 1.00 78.12 234 VAL A N 1
ATOM 1851 C CA . VAL A 1 234 ? -20.368 13.675 23.658 1.00 78.12 234 VAL A CA 1
ATOM 1852 C C . VAL A 1 234 ? -21.329 12.933 22.719 1.00 78.12 234 VAL A C 1
ATOM 1854 O O . VAL A 1 234 ? -21.604 13.430 21.628 1.00 78.12 234 VAL A O 1
ATOM 1857 N N . ASP A 1 235 ? -21.885 11.792 23.136 1.00 68.00 235 ASP A N 1
ATOM 1858 C CA . ASP A 1 235 ? -22.832 11.009 22.324 1.00 68.00 235 ASP A CA 1
ATOM 1859 C C . ASP A 1 235 ? -24.192 11.705 22.181 1.00 68.00 235 ASP A C 1
ATOM 1861 O O . ASP A 1 235 ? -24.839 11.669 21.137 1.00 68.00 235 ASP A O 1
ATOM 1865 N N . SER A 1 236 ? -24.619 12.380 23.249 1.00 59.25 236 SER A N 1
ATOM 1866 C CA . SER A 1 236 ? -25.939 13.010 23.342 1.00 59.25 236 SER A CA 1
ATOM 1867 C C . SER A 1 236 ? -26.042 14.353 22.611 1.00 59.25 236 SER A C 1
ATOM 1869 O O . SER A 1 236 ? -27.131 14.921 22.525 1.00 59.25 236 SER A O 1
ATOM 1871 N N . GLY A 1 237 ? -24.916 14.906 22.141 1.00 55.81 237 GLY A N 1
ATOM 1872 C CA . GLY A 1 237 ? -24.853 16.273 21.619 1.00 55.81 237 GLY A CA 1
ATOM 1873 C C . GLY A 1 237 ? -25.241 17.344 22.651 1.00 55.81 237 GLY A C 1
ATOM 1874 O O . GLY A 1 237 ? -25.502 18.483 22.275 1.00 55.81 237 GLY A O 1
ATOM 1875 N N . SER A 1 238 ? -25.306 16.999 23.946 1.00 46.59 238 SER A N 1
ATOM 1876 C CA . SER A 1 238 ? -25.761 17.905 25.013 1.00 46.59 238 SER A CA 1
ATOM 1877 C C . SER A 1 238 ? -24.672 18.845 25.536 1.00 46.59 238 SER A C 1
ATOM 1879 O O . SER A 1 238 ? -24.953 19.748 26.327 1.00 46.59 238 SER A O 1
ATOM 1881 N N . LEU A 1 239 ? -23.436 18.695 25.053 1.00 44.88 239 LEU A N 1
ATOM 1882 C CA . LEU A 1 239 ? -22.400 19.703 25.228 1.00 44.88 239 LEU A CA 1
ATOM 1883 C C . LEU A 1 239 ? -22.821 20.944 24.432 1.00 44.88 239 LEU A C 1
ATOM 1885 O O . LEU A 1 239 ? -22.627 21.012 23.225 1.00 44.88 239 LEU A O 1
ATOM 1889 N N . GLY A 1 240 ? -23.413 21.924 25.120 1.00 37.94 240 GLY A N 1
ATOM 1890 C CA . GLY A 1 240 ? -23.889 23.207 24.585 1.00 37.94 240 GLY A CA 1
ATOM 1891 C C . GLY A 1 240 ? -22.802 24.138 24.028 1.00 37.94 240 GLY A C 1
ATOM 1892 O O . GLY A 1 240 ? -22.931 25.357 24.120 1.00 37.94 240 GLY A O 1
ATOM 1893 N N . TYR A 1 241 ? -21.736 23.587 23.456 1.00 38.97 241 TYR A N 1
ATOM 1894 C CA . TYR A 1 241 ? -20.773 24.296 22.633 1.00 38.97 241 TYR A CA 1
ATOM 1895 C C . TYR A 1 241 ? -21.087 23.950 21.179 1.00 38.97 241 TYR A C 1
ATOM 1897 O O . TYR A 1 241 ? -20.975 22.798 20.770 1.00 38.97 241 TYR A O 1
ATOM 1905 N N . GLY A 1 242 ? -21.577 24.954 20.448 1.00 34.69 242 GLY A N 1
ATOM 1906 C CA . GLY A 1 242 ? -22.136 24.813 19.107 1.00 34.69 242 GLY A CA 1
ATOM 1907 C C . GLY A 1 242 ? -21.275 23.982 18.161 1.00 34.69 242 GLY A C 1
ATOM 1908 O O . GLY A 1 242 ? -20.052 24.067 18.208 1.00 34.69 242 GLY A O 1
ATOM 1909 N N . GLU A 1 243 ? -21.971 23.198 17.332 1.00 36.62 243 GLU A N 1
ATOM 1910 C CA . GLU A 1 243 ? -21.512 22.518 16.116 1.00 36.62 243 GLU A CA 1
ATOM 1911 C C . GLU A 1 243 ? -20.000 22.598 15.876 1.00 36.62 243 GLU A C 1
ATOM 1913 O O . GLU A 1 243 ? -19.513 23.374 15.053 1.00 36.62 243 GLU A O 1
ATOM 1918 N N . LEU A 1 244 ? -19.240 21.765 16.584 1.00 36.12 244 LEU A N 1
ATOM 1919 C CA . LEU A 1 244 ? -17.909 21.433 16.114 1.00 36.12 244 LEU A CA 1
ATOM 1920 C C . LEU A 1 244 ? -18.080 20.313 15.087 1.00 36.12 244 LEU A C 1
ATOM 1922 O O . LEU A 1 244 ? -18.586 19.244 15.442 1.00 36.12 244 LEU A O 1
ATOM 1926 N N . PRO A 1 245 ? -17.681 20.516 13.817 1.00 33.03 245 PRO A N 1
ATOM 1927 C CA . PRO A 1 245 ? -17.550 19.398 12.904 1.00 33.03 245 PRO A CA 1
ATOM 1928 C C . PRO A 1 245 ? -16.580 18.419 13.563 1.00 33.03 245 PRO A C 1
ATOM 1930 O O . PRO A 1 245 ? -15.481 18.817 13.956 1.00 33.03 245 PRO A O 1
ATOM 1933 N N . CYS A 1 246 ? -16.994 17.161 13.733 1.00 33.44 246 CYS A N 1
ATOM 1934 C CA . CYS A 1 246 ? -16.112 16.084 14.163 1.00 33.44 246 CYS A CA 1
ATOM 1935 C C . CYS A 1 246 ? -14.983 15.945 13.132 1.00 33.44 246 CYS A C 1
ATOM 1937 O O . CYS A 1 246 ? -15.064 15.154 12.194 1.00 33.44 246 CYS A O 1
ATOM 1939 N N . ALA A 1 247 ? -13.936 16.752 13.277 1.00 30.56 247 ALA A N 1
ATOM 1940 C CA . ALA A 1 247 ? -12.675 16.545 12.611 1.00 30.56 247 ALA A CA 1
ATOM 1941 C C . ALA A 1 247 ? -12.065 15.309 13.267 1.00 30.56 247 ALA A C 1
ATOM 1943 O O . ALA A 1 247 ? -11.712 15.325 14.446 1.00 30.56 247 ALA A O 1
ATOM 1944 N N . VAL A 1 248 ? -12.019 14.223 12.500 1.00 32.38 248 VAL A N 1
ATOM 1945 C CA . VAL A 1 248 ? -11.351 12.971 12.844 1.00 32.38 248 VAL A CA 1
ATOM 1946 C C . VAL A 1 248 ? -9.895 13.295 13.179 1.00 32.38 248 VAL A C 1
ATOM 1948 O O . VAL A 1 248 ? -9.056 13.450 12.295 1.00 32.38 248 VAL A O 1
ATOM 1951 N N . PHE A 1 249 ? -9.594 13.446 14.467 1.00 26.56 249 PHE A N 1
ATOM 1952 C CA . PHE A 1 249 ? -8.227 13.550 14.950 1.00 26.56 249 PHE A CA 1
ATOM 1953 C C . PHE A 1 249 ? -7.715 12.122 15.128 1.00 26.56 249 PHE A C 1
ATOM 1955 O O . PHE A 1 249 ? -7.995 11.459 16.125 1.00 26.56 249 PHE A O 1
ATOM 1962 N N . LEU A 1 250 ? -6.989 11.630 14.122 1.00 31.05 250 LEU A N 1
ATOM 1963 C CA . LEU A 1 250 ? -6.160 10.430 14.225 1.00 31.05 250 LEU A CA 1
ATOM 1964 C C . LEU A 1 250 ? -5.051 10.696 15.252 1.00 31.05 250 LEU A C 1
ATOM 1966 O O . LEU A 1 250 ? -3.943 11.101 14.917 1.00 31.05 250 LEU A O 1
ATOM 1970 N N . SER A 1 251 ? -5.373 10.493 16.525 1.00 27.05 251 SER A N 1
ATOM 1971 C CA . SER A 1 251 ? -4.405 10.378 17.605 1.00 27.05 251 SER A CA 1
ATOM 1972 C C . SER A 1 251 ? -4.289 8.898 17.948 1.00 27.05 251 SER A C 1
ATOM 1974 O O . SER A 1 251 ? -5.070 8.355 18.729 1.00 27.05 251 SER A O 1
ATOM 1976 N N . MET A 1 252 ? -3.324 8.222 17.321 1.00 29.81 252 MET A N 1
ATOM 1977 C CA . MET A 1 252 ? -2.813 6.950 17.825 1.00 29.81 252 MET A CA 1
ATOM 1978 C C . MET A 1 252 ? -2.109 7.227 19.156 1.00 29.81 252 MET A C 1
ATOM 1980 O O . MET A 1 252 ? -0.902 7.451 19.195 1.00 29.81 252 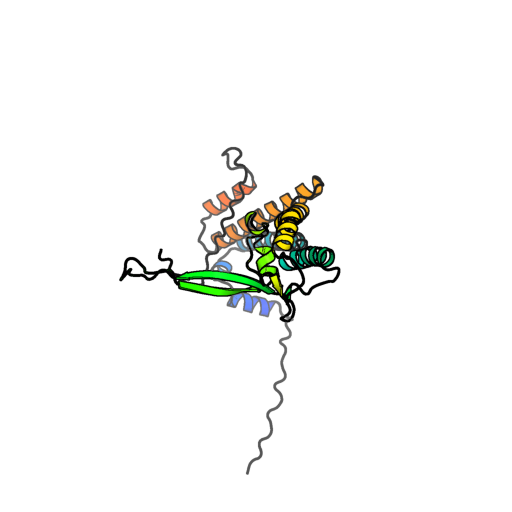MET A O 1
ATOM 1984 N N . SER A 1 253 ? -2.856 7.213 20.257 1.00 27.86 253 SER A N 1
ATOM 1985 C CA . SER A 1 253 ? -2.265 7.054 21.583 1.00 27.86 253 SER A CA 1
ATOM 1986 C C . SER A 1 253 ? -2.181 5.562 21.889 1.00 27.86 253 SER A C 1
ATOM 1988 O O . SER A 1 253 ? -2.997 4.998 22.611 1.00 27.86 253 SER A O 1
ATOM 1990 N N . SER A 1 254 ? -1.203 4.893 21.274 1.00 31.98 254 SER A N 1
ATOM 1991 C CA . SER A 1 254 ? -0.730 3.600 21.759 1.00 31.98 254 SER A CA 1
ATOM 1992 C C . SER A 1 254 ? 0.217 3.868 22.925 1.00 31.98 254 SER A C 1
ATOM 1994 O O . SER A 1 254 ? 1.366 4.264 22.724 1.00 31.98 254 SER A O 1
ATOM 1996 N N . ALA A 1 255 ? -0.249 3.659 24.148 1.00 30.95 255 ALA A N 1
ATOM 1997 C CA . ALA A 1 255 ? 0.606 3.697 25.320 1.00 30.95 255 ALA A CA 1
ATOM 1998 C C . ALA A 1 255 ? 0.396 2.422 26.133 1.00 30.95 255 ALA A C 1
ATOM 2000 O O . ALA A 1 255 ? -0.401 2.390 27.058 1.00 30.95 255 ALA A O 1
ATOM 2001 N N . SER A 1 256 ? 1.129 1.365 25.773 1.00 30.98 256 SER A N 1
ATOM 2002 C CA . SER A 1 256 ? 1.853 0.525 26.734 1.00 30.98 256 SER A CA 1
ATOM 2003 C C . SER A 1 256 ? 2.944 -0.290 26.033 1.00 30.98 256 SER A C 1
ATOM 2005 O O . SER A 1 256 ? 2.657 -1.155 25.216 1.00 30.98 256 SER A O 1
ATOM 2007 N N . CYS A 1 257 ? 4.188 -0.021 26.442 1.00 26.94 257 CYS A N 1
ATOM 2008 C CA . CYS A 1 257 ? 5.339 -0.931 26.463 1.00 26.94 257 CYS A CA 1
ATOM 2009 C C . CYS A 1 257 ? 5.866 -1.499 25.137 1.00 26.94 257 CYS A C 1
ATOM 2011 O O . CYS A 1 257 ? 5.416 -2.552 24.736 1.00 26.94 257 CYS A O 1
ATOM 2013 N N . TRP A 1 258 ? 6.925 -0.898 24.573 1.00 27.38 258 TRP A N 1
ATOM 2014 C CA . TRP A 1 258 ? 8.244 -1.524 24.301 1.00 27.38 258 TRP A CA 1
ATOM 2015 C C . TRP A 1 258 ? 9.278 -0.391 24.079 1.00 27.38 258 TRP A C 1
ATOM 2017 O O . TRP A 1 258 ? 8.971 0.566 23.367 1.00 27.38 258 TRP A O 1
ATOM 2027 N N . PRO A 1 259 ? 10.488 -0.425 24.676 1.00 31.50 259 PRO A N 1
ATOM 2028 C CA . PRO A 1 259 ? 11.470 0.640 24.512 1.00 31.50 259 PRO A CA 1
ATOM 2029 C C . PRO A 1 259 ? 12.403 0.330 23.335 1.00 31.50 259 PRO A C 1
ATOM 2031 O O . PRO A 1 259 ? 13.226 -0.577 23.414 1.00 31.50 259 PRO A O 1
ATOM 2034 N N . MET A 1 260 ? 12.360 1.132 22.273 1.00 25.73 260 MET A N 1
ATOM 2035 C CA . MET A 1 260 ? 13.500 1.276 21.364 1.00 25.73 260 MET A CA 1
ATOM 2036 C C . MET A 1 260 ? 13.744 2.753 21.083 1.00 25.73 260 MET A C 1
ATOM 2038 O O . MET A 1 260 ? 13.037 3.405 20.322 1.00 25.73 260 MET A O 1
ATOM 2042 N N . ARG A 1 261 ? 14.784 3.277 21.737 1.00 27.80 261 ARG A N 1
ATOM 2043 C CA . ARG A 1 261 ? 15.427 4.534 21.362 1.00 27.80 261 ARG A CA 1
ATOM 2044 C C . ARG A 1 261 ? 16.085 4.337 20.002 1.00 27.80 261 ARG A C 1
ATOM 2046 O O . ARG A 1 261 ? 16.973 3.499 19.889 1.00 27.80 261 ARG A O 1
ATOM 2053 N N . TRP A 1 262 ? 15.737 5.169 19.031 1.00 27.27 262 TRP A N 1
ATOM 2054 C CA . TRP A 1 262 ? 16.639 5.482 17.929 1.00 27.27 262 TRP A CA 1
ATOM 2055 C C . TRP A 1 262 ? 17.011 6.955 18.029 1.00 27.27 262 TRP A C 1
ATOM 2057 O O . TRP A 1 262 ? 16.165 7.844 17.976 1.00 27.27 262 TRP A O 1
ATOM 2067 N N . CYS A 1 263 ? 18.298 7.180 18.284 1.00 26.73 263 CYS A N 1
ATOM 2068 C CA . CYS A 1 263 ? 18.928 8.487 18.297 1.00 26.73 263 CYS A CA 1
ATOM 2069 C C . CYS A 1 263 ? 18.824 9.121 16.909 1.00 26.73 263 CYS A C 1
ATOM 2071 O O . CYS A 1 263 ? 19.418 8.624 15.957 1.00 26.73 263 CYS A O 1
ATOM 2073 N N . SER A 1 264 ? 18.149 10.258 16.825 1.00 27.69 264 SER A N 1
ATOM 2074 C CA . SER A 1 264 ? 18.339 11.240 15.767 1.00 27.69 264 SER A CA 1
ATOM 2075 C C . SER A 1 264 ? 19.446 12.207 16.190 1.00 27.69 264 SER A C 1
ATOM 2077 O O . SER A 1 264 ? 19.406 12.817 17.261 1.00 27.69 264 SER A O 1
ATOM 2079 N N . ARG A 1 265 ? 20.466 12.339 15.345 1.00 28.50 265 ARG A N 1
ATOM 2080 C CA . ARG A 1 265 ? 21.354 13.502 15.316 1.00 28.50 265 ARG A CA 1
ATOM 2081 C C . ARG A 1 265 ? 21.565 13.917 13.851 1.00 28.50 265 ARG A C 1
ATOM 2083 O O . ARG A 1 265 ? 21.402 13.059 12.987 1.00 28.50 265 ARG A O 1
ATOM 2090 N N . PRO A 1 266 ? 21.795 15.223 13.629 1.00 46.62 266 PRO A N 1
ATOM 2091 C CA . PRO A 1 266 ? 21.504 15.953 12.391 1.00 46.62 266 PRO A CA 1
ATOM 2092 C C . PRO A 1 266 ? 22.401 15.597 11.209 1.00 46.62 266 PRO A C 1
ATOM 2094 O O . PRO A 1 266 ? 23.539 15.134 11.450 1.00 46.62 266 PRO A O 1
#

Foldseek 3Di:
DDDDDDDPPPPPPPPPPPDPPVVVVVCVVPPDPLVVPDDPVLVVLLVVLVVLLVVLVVVVCVLCVLQDPLLVLLLVLVQVVVCVVQVDGADLQQKKWKAKDWDWADDPDDPDPPRHTDIDIDMDIDRNSVVLVVAADPLQLDQPNTDPPTAMGHPNRHDPDRSSVSRVSSNVSPSVVVSVVSVCCSQQPPDPVVNVVSVCSVVSSVLSVQLSVLSVCVSVVVDDPVRSVVSVVVVVVPPPPPDDPPPPDPDPPPDDDDDDDDDDDD

pLDDT: mean 79.34, std 20.3, range [25.73, 96.19]